Protein AF-A0A422Q5V2-F1 (afdb_monomer)

Radius of gyration: 35.36 Å; Cα contacts (8 Å, |Δi|>4): 338; chains: 1; bounding box: 113×84×89 Å

Structure (mmCIF, N/CA/C/O backbone):
data_AF-A0A422Q5V2-F1
#
_entry.id   AF-A0A422Q5V2-F1
#
loop_
_atom_site.group_PDB
_atom_site.id
_atom_site.type_symbol
_atom_site.label_atom_id
_atom_site.label_alt_id
_atom_site.label_comp_id
_atom_site.label_asym_id
_atom_site.label_entity_id
_atom_site.label_seq_id
_atom_site.pdbx_PDB_ins_code
_atom_site.Cartn_x
_atom_site.Cartn_y
_atom_site.Cartn_z
_atom_site.occupancy
_atom_site.B_iso_or_equiv
_atom_site.auth_seq_id
_atom_site.auth_comp_id
_atom_site.auth_asym_id
_atom_site.auth_atom_id
_atom_site.pdbx_PDB_model_num
ATOM 1 N N . MET A 1 1 ? 46.382 -27.957 -5.426 1.00 35.62 1 MET A N 1
ATOM 2 C CA . MET A 1 1 ? 45.745 -27.376 -6.622 1.00 35.62 1 MET A CA 1
ATOM 3 C C . MET A 1 1 ? 44.269 -27.689 -6.528 1.00 35.62 1 MET A C 1
ATOM 5 O O . MET A 1 1 ? 43.852 -28.786 -6.873 1.00 35.62 1 MET A O 1
ATOM 9 N N . SER A 1 2 ? 43.534 -26.790 -5.886 1.00 35.78 2 SER A N 1
ATOM 10 C CA . SER A 1 2 ? 42.106 -26.930 -5.620 1.00 35.78 2 SER A CA 1
ATOM 11 C C . SER A 1 2 ? 41.377 -26.444 -6.864 1.00 35.78 2 SER A C 1
ATOM 13 O O . SER A 1 2 ? 41.578 -25.303 -7.266 1.00 35.78 2 SER A O 1
ATOM 15 N N . HIS A 1 3 ? 40.598 -27.307 -7.509 1.00 36.34 3 HIS A N 1
ATOM 16 C CA . HIS A 1 3 ? 39.693 -26.875 -8.565 1.00 36.34 3 HIS A CA 1
ATOM 17 C C . HIS A 1 3 ? 38.644 -25.955 -7.931 1.00 36.34 3 HIS A C 1
ATOM 19 O O . HIS A 1 3 ? 37.711 -26.444 -7.295 1.00 36.34 3 HIS A O 1
ATOM 25 N N . GLU A 1 4 ? 38.807 -24.638 -8.070 1.00 47.09 4 GLU A N 1
ATOM 26 C CA . GLU A 1 4 ? 37.686 -23.709 -7.966 1.00 47.09 4 GLU A CA 1
ATOM 27 C C . GLU A 1 4 ? 36.668 -24.173 -9.008 1.00 47.09 4 GLU A C 1
ATOM 29 O O . GLU A 1 4 ? 36.883 -24.039 -10.214 1.00 47.09 4 GLU A O 1
ATOM 34 N N . ARG A 1 5 ? 35.588 -24.820 -8.559 1.00 54.16 5 ARG A N 1
ATOM 35 C CA . ARG A 1 5 ? 34.394 -24.973 -9.387 1.00 54.16 5 ARG A CA 1
ATOM 36 C C . ARG A 1 5 ? 33.860 -23.562 -9.566 1.00 54.16 5 ARG A C 1
ATOM 38 O O . ARG A 1 5 ? 33.118 -23.076 -8.723 1.00 54.16 5 ARG A O 1
ATOM 45 N N . GLY A 1 6 ? 34.347 -22.883 -10.600 1.00 63.25 6 GLY A N 1
ATOM 46 C CA . GLY A 1 6 ? 33.869 -21.567 -10.971 1.00 63.25 6 GLY A CA 1
ATOM 47 C C . GLY A 1 6 ? 32.378 -21.681 -11.229 1.00 63.25 6 GLY A C 1
ATOM 48 O O . GLY A 1 6 ? 31.958 -22.381 -12.149 1.00 63.25 6 GLY A O 1
ATOM 49 N N . ASN A 1 7 ? 31.588 -21.043 -10.375 1.00 88.06 7 ASN A N 1
ATOM 50 C CA . ASN A 1 7 ? 30.162 -20.855 -10.570 1.00 88.06 7 ASN A CA 1
ATOM 51 C C . ASN A 1 7 ? 29.987 -19.873 -11.735 1.00 88.06 7 ASN A C 1
ATOM 53 O O . ASN A 1 7 ? 29.802 -18.674 -11.535 1.00 88.06 7 ASN A O 1
ATOM 57 N N . SER A 1 8 ? 30.160 -20.377 -12.956 1.00 92.88 8 SER A N 1
ATOM 58 C CA . SER A 1 8 ? 30.036 -19.613 -14.190 1.00 92.88 8 SER A CA 1
ATOM 59 C C . SER A 1 8 ? 29.030 -20.262 -15.129 1.00 92.88 8 SER A C 1
ATOM 61 O O . SER A 1 8 ? 29.007 -21.487 -15.278 1.00 92.88 8 SER A O 1
ATOM 63 N N . ILE A 1 9 ? 28.232 -19.439 -15.796 1.00 94.88 9 ILE A N 1
ATOM 64 C CA . ILE A 1 9 ? 27.265 -19.853 -16.807 1.00 94.88 9 ILE A CA 1
ATOM 65 C C . ILE A 1 9 ? 27.468 -19.028 -18.076 1.00 94.88 9 ILE A C 1
ATOM 67 O O . ILE A 1 9 ? 27.699 -17.826 -18.006 1.00 94.88 9 ILE A O 1
ATOM 71 N N . GLU A 1 10 ? 27.379 -19.678 -19.233 1.00 95.50 10 GLU A N 1
ATOM 72 C CA . GLU A 1 10 ? 27.294 -19.006 -20.527 1.00 95.50 10 GLU A CA 1
ATOM 73 C C . GLU A 1 10 ? 25.863 -19.132 -21.049 1.00 95.50 10 GLU A C 1
ATOM 75 O O . GLU A 1 10 ? 25.344 -20.245 -21.126 1.00 95.50 10 GLU A O 1
ATOM 80 N N . ALA A 1 11 ? 25.240 -18.006 -21.386 1.00 95.38 11 ALA A N 1
ATOM 81 C CA . ALA A 1 11 ? 23.882 -17.927 -21.925 1.00 95.38 11 ALA A CA 1
ATOM 82 C C . ALA A 1 11 ? 23.759 -16.699 -22.837 1.00 95.38 11 ALA A C 1
ATOM 84 O O . ALA A 1 11 ? 24.624 -15.821 -22.815 1.00 95.38 11 ALA A O 1
ATOM 85 N N . THR A 1 12 ? 22.723 -16.618 -23.667 1.00 96.00 12 THR A N 1
ATOM 86 C CA . THR A 1 12 ? 22.448 -15.384 -24.417 1.00 96.00 12 THR A CA 1
ATOM 87 C C . THR A 1 12 ? 21.782 -14.336 -23.532 1.00 96.00 12 THR A C 1
ATOM 89 O O . THR A 1 12 ? 21.087 -14.664 -22.572 1.00 96.00 12 THR A O 1
ATOM 92 N N . VAL A 1 13 ? 21.978 -13.055 -23.851 1.00 95.44 13 VAL A N 1
ATOM 93 C CA . VAL A 1 13 ? 21.343 -11.958 -23.103 1.00 95.44 13 VAL A CA 1
ATOM 94 C C . VAL A 1 13 ? 19.817 -12.110 -23.077 1.00 95.44 13 VAL A C 1
ATOM 96 O O . VAL A 1 13 ? 19.213 -11.925 -22.022 1.00 95.44 13 VAL A O 1
ATOM 99 N N . ASP A 1 14 ? 19.197 -12.483 -24.203 1.00 94.62 14 ASP A N 1
ATOM 100 C CA . ASP A 1 14 ? 17.748 -12.719 -24.281 1.00 94.62 14 ASP A CA 1
ATOM 101 C C . ASP A 1 14 ? 17.301 -13.835 -23.328 1.00 94.62 14 ASP A C 1
ATOM 103 O O . ASP A 1 14 ? 16.354 -13.647 -22.563 1.00 94.62 14 ASP A O 1
ATOM 107 N N . GLU A 1 15 ? 18.010 -14.969 -23.321 1.00 94.44 15 GLU A N 1
ATOM 108 C CA . GLU A 1 15 ? 17.706 -16.094 -22.430 1.00 94.44 15 GLU A CA 1
ATOM 109 C C . GLU A 1 15 ? 17.824 -15.680 -20.960 1.00 94.44 15 GLU A C 1
ATOM 111 O O . GLU A 1 15 ? 16.939 -15.992 -20.165 1.00 94.44 15 GLU A O 1
ATOM 116 N N . VAL A 1 16 ? 18.859 -14.920 -20.589 1.00 93.75 16 VAL A N 1
ATOM 117 C CA . VAL A 1 16 ? 19.046 -14.436 -19.212 1.00 93.75 16 VAL A CA 1
ATOM 118 C C . VAL A 1 16 ? 17.910 -13.500 -18.804 1.00 93.75 16 VAL A C 1
ATOM 120 O O . VAL A 1 16 ? 17.248 -13.744 -17.796 1.00 93.75 16 VAL A O 1
ATOM 123 N N . LEU A 1 17 ? 17.627 -12.466 -19.601 1.00 93.38 17 LEU A N 1
ATOM 124 C CA . LEU A 1 17 ? 16.593 -11.472 -19.288 1.00 93.38 17 LEU A CA 1
ATOM 125 C C . LEU A 1 17 ? 15.184 -12.077 -19.230 1.00 93.38 17 LEU A C 1
ATOM 127 O O . LEU A 1 17 ? 14.328 -11.574 -18.502 1.00 93.38 17 LEU A O 1
ATOM 131 N N . ARG A 1 18 ? 14.938 -13.153 -19.982 1.00 93.88 18 ARG A N 1
ATOM 132 C CA . ARG A 1 18 ? 13.664 -13.882 -19.977 1.00 93.88 18 ARG A CA 1
ATOM 133 C C . ARG A 1 18 ? 13.573 -14.960 -18.915 1.00 93.88 18 ARG A C 1
ATOM 135 O O . ARG A 1 18 ? 12.463 -15.406 -18.647 1.00 93.88 18 ARG A O 1
ATOM 142 N N . SER A 1 19 ? 14.694 -15.378 -18.329 1.00 95.12 19 SER A N 1
ATOM 143 C CA . SER A 1 19 ? 14.725 -16.488 -17.375 1.00 95.12 19 SER A CA 1
ATOM 144 C C . SER A 1 19 ? 14.742 -16.044 -15.921 1.00 95.12 19 SER A C 1
ATOM 146 O O . SER A 1 19 ? 14.217 -16.768 -15.077 1.00 95.12 19 SER A O 1
ATOM 148 N N . ILE A 1 20 ? 15.320 -14.886 -15.592 1.00 96.00 20 ILE A N 1
ATOM 149 C CA . ILE A 1 20 ? 15.548 -14.499 -14.191 1.00 96.00 20 ILE A CA 1
ATOM 150 C C . ILE A 1 20 ? 15.114 -13.062 -13.887 1.00 96.00 20 ILE A C 1
ATOM 152 O O . ILE A 1 20 ? 15.248 -12.164 -14.715 1.00 96.00 20 ILE A O 1
ATOM 156 N N . SER A 1 21 ? 14.641 -12.833 -12.660 1.00 94.81 21 SER A N 1
ATOM 157 C CA . SER A 1 21 ? 14.507 -11.499 -12.070 1.00 94.81 21 SER A CA 1
ATOM 158 C C . SER A 1 21 ? 15.588 -11.282 -11.012 1.00 94.81 21 SER A C 1
ATOM 160 O O . SER A 1 21 ? 15.893 -12.178 -10.219 1.00 94.81 21 SER A O 1
ATOM 162 N N . VAL A 1 22 ? 16.171 -10.083 -11.000 1.00 96.19 22 VAL A N 1
ATOM 163 C CA . VAL A 1 22 ? 17.253 -9.705 -10.083 1.00 96.19 22 VAL A CA 1
ATOM 164 C C . VAL A 1 22 ? 16.844 -8.534 -9.190 1.00 96.19 22 VAL A C 1
ATOM 166 O O . VAL A 1 22 ? 16.212 -7.587 -9.661 1.00 96.19 22 VAL A O 1
ATOM 169 N N . THR A 1 23 ? 17.220 -8.592 -7.913 1.00 94.56 23 THR A N 1
ATOM 170 C CA . THR A 1 23 ? 17.076 -7.497 -6.942 1.00 94.56 23 THR A CA 1
ATOM 171 C C . THR A 1 23 ? 18.070 -6.362 -7.235 1.00 94.56 23 THR A C 1
ATOM 173 O O . THR A 1 23 ? 18.991 -6.554 -8.037 1.00 94.56 23 THR A O 1
ATOM 176 N N . PRO A 1 24 ? 17.955 -5.190 -6.568 1.00 93.62 24 PRO A N 1
ATOM 177 C CA . PRO A 1 24 ? 18.916 -4.094 -6.720 1.00 93.62 24 PRO A CA 1
ATOM 178 C C . PRO A 1 24 ? 20.378 -4.492 -6.486 1.00 93.62 24 PRO A C 1
ATOM 180 O O . PRO A 1 24 ? 21.253 -3.943 -7.146 1.00 93.62 24 PRO A O 1
ATOM 183 N N . ASP A 1 25 ? 20.628 -5.490 -5.634 1.00 93.19 25 ASP A N 1
ATOM 184 C CA . ASP A 1 25 ? 21.965 -6.008 -5.316 1.00 93.19 25 ASP A CA 1
ATOM 185 C C . ASP A 1 25 ? 22.414 -7.155 -6.247 1.00 93.19 25 ASP A C 1
ATOM 187 O O . ASP A 1 25 ? 23.312 -7.919 -5.892 1.00 93.19 25 ASP A O 1
ATOM 191 N N . CYS A 1 26 ? 21.780 -7.334 -7.411 1.00 95.44 26 CYS A N 1
ATOM 192 C CA . CYS A 1 26 ? 22.042 -8.425 -8.365 1.00 95.44 26 CYS A CA 1
ATOM 193 C C . CYS A 1 26 ? 21.754 -9.840 -7.828 1.00 95.44 26 CYS A C 1
ATOM 195 O O . CYS A 1 26 ? 22.291 -10.820 -8.356 1.00 95.44 26 CYS A O 1
ATOM 197 N N . GLN A 1 27 ? 20.928 -9.982 -6.785 1.00 95.44 27 GLN A N 1
ATOM 198 C CA . GLN A 1 27 ? 20.517 -11.300 -6.289 1.00 95.44 27 GLN A CA 1
ATOM 199 C C . GLN A 1 27 ? 19.334 -11.829 -7.084 1.00 95.44 27 GLN A C 1
ATOM 201 O O . GLN A 1 27 ? 18.421 -11.081 -7.415 1.00 95.44 27 GLN A O 1
ATOM 206 N N . ILE A 1 28 ? 19.325 -13.127 -7.356 1.00 95.12 28 ILE A N 1
ATOM 207 C CA . ILE A 1 28 ? 18.257 -13.774 -8.110 1.00 95.12 28 ILE A CA 1
ATOM 208 C C . ILE A 1 28 ? 17.060 -13.980 -7.193 1.00 95.12 28 ILE A C 1
ATOM 210 O O . ILE A 1 28 ? 17.106 -14.771 -6.246 1.00 95.12 28 ILE A O 1
ATOM 214 N N . GLU A 1 29 ? 16.005 -13.223 -7.482 1.00 93.88 29 GLU A N 1
ATOM 215 C CA . GLU A 1 29 ? 14.772 -13.161 -6.700 1.00 93.88 29 GLU A CA 1
ATOM 216 C C . GLU A 1 29 ? 13.765 -14.212 -7.166 1.00 93.88 29 GLU A C 1
ATOM 218 O O . GLU A 1 29 ? 13.119 -14.864 -6.346 1.00 93.88 29 GLU A O 1
ATOM 223 N N . SER A 1 30 ? 13.633 -14.390 -8.483 1.00 92.25 30 SER A N 1
ATOM 224 C CA . SER A 1 30 ? 12.717 -15.366 -9.064 1.00 92.25 30 SER A CA 1
ATOM 225 C C . SER A 1 30 ? 13.158 -15.833 -10.451 1.00 92.25 30 SER A C 1
ATOM 227 O O . SER A 1 30 ? 13.912 -15.151 -11.148 1.00 92.25 30 SER A O 1
ATOM 229 N N . HIS A 1 31 ? 12.669 -17.006 -10.855 1.00 94.69 31 HIS A N 1
ATOM 230 C CA . HIS A 1 31 ? 12.729 -17.477 -12.238 1.00 94.69 31 HIS A CA 1
ATOM 231 C C . HIS A 1 31 ? 11.414 -17.138 -12.939 1.00 94.69 31 HIS A C 1
ATOM 233 O O . HIS A 1 31 ? 10.335 -17.372 -12.391 1.00 94.69 31 HIS A O 1
ATOM 239 N N . LEU A 1 32 ? 11.504 -16.575 -14.138 1.00 90.44 32 LEU A N 1
ATOM 240 C CA . LEU A 1 32 ? 10.348 -16.157 -14.925 1.00 90.44 32 LEU A CA 1
ATOM 241 C C . LEU A 1 32 ? 9.707 -17.354 -15.652 1.00 90.44 32 LEU A C 1
ATOM 243 O O . LEU A 1 32 ? 10.322 -18.400 -15.863 1.00 90.44 32 LEU A O 1
ATOM 247 N N . ASN A 1 33 ? 8.440 -17.211 -16.049 1.00 82.75 33 ASN A N 1
ATOM 248 C CA . ASN A 1 33 ? 7.724 -18.260 -16.776 1.00 82.75 33 ASN A CA 1
ATOM 249 C C . ASN A 1 33 ? 8.351 -18.474 -18.163 1.00 82.75 33 ASN A C 1
ATOM 251 O O . ASN A 1 33 ? 8.337 -17.568 -18.993 1.00 82.75 33 ASN A O 1
ATOM 255 N N . GLY A 1 34 ? 8.857 -19.683 -18.415 1.00 81.19 34 GLY A N 1
ATOM 256 C CA . GLY A 1 34 ? 9.617 -19.998 -19.629 1.00 81.19 34 GLY A CA 1
ATOM 257 C C . GLY A 1 34 ? 11.130 -19.863 -19.467 1.00 81.19 34 GLY A C 1
ATOM 258 O O . GLY A 1 34 ? 11.832 -19.886 -20.474 1.00 81.19 34 GLY A O 1
ATOM 259 N N . ALA A 1 35 ? 11.622 -19.740 -18.227 1.00 82.75 35 ALA A N 1
ATOM 260 C CA . ALA A 1 35 ? 13.043 -19.821 -17.934 1.00 82.75 35 ALA A CA 1
ATOM 261 C C . ALA A 1 35 ? 13.649 -21.108 -18.496 1.00 82.75 35 ALA A C 1
ATOM 263 O O . ALA A 1 35 ? 13.094 -22.200 -18.340 1.00 82.75 35 ALA A O 1
ATOM 264 N N . GLU A 1 36 ? 14.802 -20.964 -19.135 1.00 88.50 36 GLU A N 1
ATOM 265 C CA . GLU A 1 36 ? 15.542 -22.100 -19.654 1.00 88.50 36 GLU A CA 1
ATOM 266 C C . GLU A 1 36 ? 16.071 -22.948 -18.488 1.00 88.50 36 GLU A C 1
ATOM 268 O O . GLU A 1 36 ? 16.631 -22.424 -17.519 1.00 88.50 36 GLU A O 1
ATOM 273 N N . GLU A 1 37 ? 15.877 -24.267 -18.563 1.00 86.69 37 GLU A N 1
ATOM 274 C CA . GLU A 1 37 ? 16.188 -25.200 -17.469 1.00 86.69 37 GLU A CA 1
ATOM 275 C C . GLU A 1 37 ? 17.680 -25.159 -17.085 1.00 86.69 37 GLU A C 1
ATOM 277 O O . GLU A 1 37 ? 18.038 -25.243 -15.907 1.00 86.69 37 GLU A O 1
ATOM 282 N N . ASP A 1 38 ? 18.553 -24.912 -18.063 1.00 89.12 38 ASP A N 1
ATOM 283 C CA . ASP A 1 38 ? 19.998 -24.769 -17.872 1.00 89.12 38 ASP A CA 1
ATOM 284 C C . ASP A 1 38 ? 20.377 -23.508 -17.082 1.00 89.12 38 ASP A C 1
ATOM 286 O O . ASP A 1 38 ? 21.352 -23.517 -16.322 1.00 89.12 38 ASP A O 1
ATOM 290 N N . ILE A 1 39 ? 19.603 -22.429 -17.228 1.00 92.00 39 ILE A N 1
ATOM 291 C CA . ILE A 1 39 ? 19.805 -21.185 -16.481 1.00 92.00 39 ILE A CA 1
ATOM 292 C C . ILE A 1 39 ? 19.244 -21.351 -15.077 1.00 92.00 39 ILE A C 1
ATOM 294 O O . ILE A 1 39 ? 19.966 -21.134 -14.105 1.00 92.00 39 ILE A O 1
ATOM 298 N N . ALA A 1 40 ? 17.997 -21.808 -14.960 1.00 89.56 40 ALA A N 1
ATOM 299 C CA . ALA A 1 40 ? 17.327 -21.978 -13.675 1.00 89.56 40 ALA A CA 1
ATOM 300 C C . ALA A 1 40 ? 18.058 -22.962 -12.741 1.00 89.56 40 ALA A C 1
ATOM 302 O O . ALA A 1 40 ? 18.099 -22.735 -11.534 1.00 89.56 40 ALA A O 1
ATOM 303 N N . SER A 1 41 ? 18.670 -24.022 -13.286 1.00 90.06 41 SER A N 1
ATOM 304 C CA . SER A 1 41 ? 19.400 -25.039 -12.507 1.00 90.06 41 SER A CA 1
ATOM 305 C C . SER A 1 41 ? 20.782 -24.600 -12.013 1.00 90.06 41 SER A C 1
ATOM 307 O O . SER A 1 41 ? 21.299 -25.160 -11.047 1.00 90.06 41 SER A O 1
ATOM 309 N N . LYS A 1 42 ? 21.413 -23.626 -12.675 1.00 91.94 42 LYS A N 1
ATOM 310 C CA . LYS A 1 42 ? 22.719 -23.083 -12.266 1.00 91.94 42 LYS A CA 1
ATOM 311 C C . LYS A 1 42 ? 22.556 -21.853 -11.385 1.00 91.94 42 LYS A C 1
ATOM 313 O O . LYS A 1 42 ? 23.294 -21.687 -10.415 1.00 91.94 42 LYS A O 1
ATOM 318 N N . LEU A 1 43 ? 21.591 -21.008 -11.726 1.00 92.00 43 LEU A N 1
ATOM 319 C CA . LEU A 1 43 ? 21.290 -19.749 -11.069 1.00 92.00 43 LEU A CA 1
ATOM 320 C C . LEU A 1 43 ? 20.167 -19.925 -10.041 1.00 92.00 43 LEU A C 1
ATOM 322 O O . LEU A 1 43 ? 19.061 -19.413 -10.208 1.00 92.00 43 LEU A O 1
ATOM 326 N N . ASP A 1 44 ? 20.465 -20.651 -8.965 1.00 90.44 44 ASP A N 1
ATOM 327 C CA . ASP A 1 44 ? 19.521 -20.891 -7.869 1.00 90.44 44 ASP A CA 1
ATOM 328 C C . ASP A 1 44 ? 19.068 -19.579 -7.202 1.00 90.44 44 ASP A C 1
ATOM 330 O O . ASP A 1 44 ? 19.832 -18.609 -7.122 1.00 90.44 44 ASP A O 1
ATOM 334 N N . LEU A 1 45 ? 17.859 -19.581 -6.631 1.00 90.88 45 LEU A N 1
ATOM 335 C CA . LEU A 1 45 ? 17.352 -18.476 -5.809 1.00 90.88 45 LEU A CA 1
ATOM 336 C C . LEU A 1 45 ? 18.331 -18.140 -4.671 1.00 90.88 45 LEU A C 1
ATOM 338 O O . LEU A 1 45 ? 18.811 -19.028 -3.962 1.00 90.88 45 LEU A O 1
ATOM 342 N N . GLY A 1 46 ? 18.623 -16.850 -4.490 1.00 87.25 46 GLY A N 1
ATOM 343 C CA . GLY A 1 46 ? 19.619 -16.376 -3.520 1.00 87.25 46 GLY A CA 1
ATOM 344 C C . GLY A 1 46 ? 21.077 -16.453 -3.997 1.00 87.25 46 GLY A C 1
ATOM 345 O O . GLY A 1 46 ? 21.988 -16.133 -3.230 1.00 87.25 46 GLY A O 1
ATOM 346 N N . SER A 1 47 ? 21.320 -16.850 -5.248 1.00 93.62 47 SER A N 1
ATOM 347 C CA . SER A 1 47 ? 22.597 -16.584 -5.917 1.00 93.62 47 SER A CA 1
ATOM 348 C C . SER A 1 47 ? 22.679 -15.109 -6.310 1.00 93.62 47 SER A C 1
ATOM 350 O O . SER A 1 47 ? 21.667 -14.504 -6.658 1.00 93.62 47 SER A O 1
ATOM 352 N N . ARG A 1 48 ? 23.873 -14.525 -6.282 1.00 94.56 48 ARG A N 1
ATOM 353 C CA . ARG A 1 48 ? 24.146 -13.151 -6.708 1.00 94.56 48 ARG A CA 1
ATOM 354 C C . ARG A 1 48 ? 25.065 -13.153 -7.911 1.00 94.56 48 ARG A C 1
ATOM 356 O O . ARG A 1 48 ? 26.105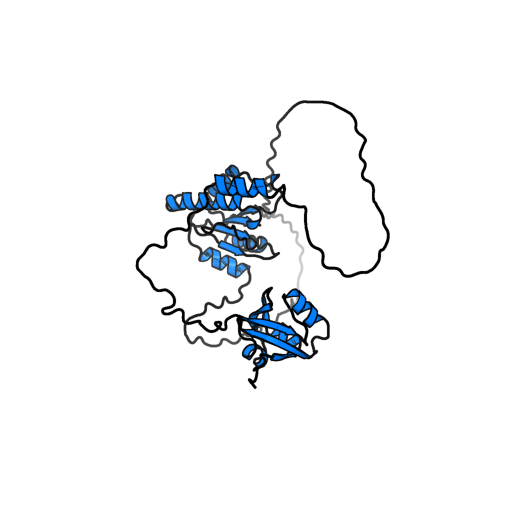 -13.803 -7.879 1.00 94.56 48 ARG A O 1
ATOM 363 N N . ILE A 1 49 ? 24.695 -12.424 -8.955 1.00 95.81 49 ILE A N 1
ATOM 364 C CA . ILE A 1 49 ? 25.560 -12.218 -10.119 1.00 95.81 49 ILE A CA 1
ATOM 365 C C . ILE A 1 49 ? 26.616 -11.185 -9.732 1.00 95.81 49 ILE A C 1
ATOM 367 O O . ILE A 1 49 ? 26.273 -10.094 -9.283 1.00 95.81 49 ILE A O 1
ATOM 371 N N . VAL A 1 50 ? 27.888 -11.544 -9.886 1.00 96.12 50 VAL A N 1
ATOM 372 C CA . VAL A 1 50 ? 29.029 -10.705 -9.479 1.00 96.12 50 VAL A CA 1
ATOM 373 C C . VAL A 1 50 ? 29.840 -10.200 -10.663 1.00 96.12 50 VAL A C 1
ATOM 375 O O . VAL A 1 50 ? 30.503 -9.172 -10.558 1.00 96.12 50 VAL A O 1
ATOM 378 N N . GLU A 1 51 ? 29.797 -10.903 -11.794 1.00 96.31 51 GLU A N 1
ATOM 379 C CA . GLU A 1 51 ? 30.592 -10.570 -12.975 1.00 96.31 51 GLU A CA 1
ATOM 380 C C . GLU A 1 51 ? 29.857 -10.987 -14.251 1.00 96.31 51 GLU A C 1
ATOM 382 O O . GLU A 1 51 ? 29.271 -12.070 -14.295 1.00 96.31 51 GLU A O 1
ATOM 387 N N . VAL A 1 52 ? 29.928 -10.158 -15.293 1.00 96.38 52 VAL A N 1
ATOM 388 C CA . VAL A 1 52 ? 29.438 -10.449 -16.648 1.00 96.38 52 VAL A CA 1
ATOM 389 C C . VAL A 1 52 ? 30.539 -10.093 -17.646 1.00 96.38 52 VAL A C 1
ATOM 391 O O . VAL A 1 52 ? 31.023 -8.967 -17.659 1.00 96.38 52 VAL A O 1
ATOM 394 N N . ASP A 1 53 ? 30.970 -11.055 -18.462 1.00 94.00 53 ASP A N 1
ATOM 395 C CA . ASP A 1 53 ? 32.032 -10.911 -19.470 1.00 94.00 53 ASP A CA 1
ATOM 396 C C . ASP A 1 53 ? 33.355 -10.324 -18.930 1.00 94.00 53 ASP A C 1
ATOM 398 O O . ASP A 1 53 ? 34.054 -9.577 -19.615 1.00 94.00 53 ASP A O 1
ATOM 402 N N . GLY A 1 54 ? 33.727 -10.659 -17.691 1.00 92.50 54 GLY A N 1
ATOM 403 C CA . GLY A 1 54 ? 34.933 -10.117 -17.053 1.00 92.50 54 GLY A CA 1
ATOM 404 C C . GLY A 1 54 ? 34.720 -8.799 -16.308 1.00 92.50 54 GLY A C 1
ATOM 405 O O . GLY A 1 54 ? 35.636 -8.339 -15.627 1.00 92.50 54 GLY A O 1
ATOM 406 N N . GLN A 1 55 ? 33.538 -8.188 -16.414 1.00 94.50 55 GLN A N 1
ATOM 407 C CA . GLN A 1 55 ? 33.204 -6.935 -15.747 1.00 94.50 55 GLN A CA 1
ATOM 408 C C . GLN A 1 55 ? 32.421 -7.197 -14.463 1.00 94.50 55 GLN A C 1
ATOM 410 O O . GLN A 1 55 ? 31.361 -7.820 -14.485 1.00 94.50 55 GLN A O 1
ATOM 415 N N . THR A 1 56 ? 32.936 -6.707 -13.338 1.00 94.81 56 THR A N 1
ATOM 416 C CA . THR A 1 56 ? 32.255 -6.803 -12.045 1.00 94.81 56 THR A CA 1
ATOM 417 C C . THR A 1 56 ? 31.024 -5.908 -12.017 1.00 94.81 56 THR A C 1
ATOM 419 O O . THR A 1 56 ? 31.113 -4.749 -12.420 1.00 94.81 56 THR A O 1
ATOM 422 N N . VAL A 1 57 ? 29.914 -6.431 -11.502 1.00 95.81 57 VAL A N 1
ATOM 423 C CA . VAL A 1 57 ? 28.650 -5.702 -11.343 1.00 95.81 57 VAL A CA 1
ATOM 424 C C . VAL A 1 57 ? 28.318 -5.588 -9.861 1.00 95.81 57 VAL A C 1
ATOM 426 O O . VAL A 1 57 ? 28.362 -6.579 -9.129 1.00 95.81 57 VAL A O 1
ATOM 429 N N . THR A 1 58 ? 28.026 -4.377 -9.394 1.00 92.38 58 THR A N 1
ATOM 430 C CA . THR A 1 58 ? 27.723 -4.129 -7.977 1.00 92.38 58 THR A CA 1
ATOM 431 C C . THR A 1 58 ? 26.235 -3.945 -7.722 1.00 92.38 58 THR A C 1
ATOM 433 O O . THR A 1 58 ? 25.750 -4.386 -6.674 1.00 92.38 58 THR A O 1
ATOM 436 N N . ASP A 1 59 ? 25.518 -3.399 -8.705 1.00 94.81 59 ASP A N 1
ATOM 437 C CA . ASP A 1 59 ? 24.080 -3.166 -8.663 1.00 94.81 59 ASP A CA 1
ATOM 438 C C . ASP A 1 59 ? 23.361 -3.544 -9.971 1.00 94.81 59 ASP A C 1
ATOM 440 O O . ASP A 1 59 ? 23.958 -3.769 -11.030 1.00 94.81 59 ASP A O 1
ATOM 444 N N . SER A 1 60 ? 22.033 -3.634 -9.882 1.00 94.12 60 SER A N 1
ATOM 445 C CA . SER A 1 60 ? 21.167 -4.040 -10.994 1.00 94.12 60 SER A CA 1
ATOM 446 C C . SER A 1 60 ? 21.174 -3.076 -12.186 1.00 94.12 60 SER A C 1
ATOM 448 O O . SER A 1 60 ? 20.849 -3.492 -13.300 1.00 94.12 60 SER A O 1
ATOM 450 N N . GLY A 1 61 ? 21.518 -1.803 -11.975 1.00 93.75 61 GLY A N 1
ATOM 451 C CA . GLY A 1 61 ? 21.652 -0.801 -13.026 1.00 93.75 61 GLY A CA 1
ATOM 452 C C . GLY A 1 61 ? 22.885 -1.073 -13.878 1.00 93.75 61 GLY A C 1
ATOM 453 O O . GLY A 1 61 ? 22.755 -1.196 -15.096 1.00 93.75 61 GLY A O 1
ATOM 454 N N . GLU A 1 62 ? 24.039 -1.279 -13.236 1.00 94.25 62 GLU A N 1
ATOM 455 C CA . GLU A 1 62 ? 25.285 -1.685 -13.902 1.00 94.25 62 GLU A CA 1
ATOM 456 C C . GLU A 1 62 ? 25.104 -3.007 -14.657 1.00 94.25 62 GLU A C 1
ATOM 458 O O . GLU A 1 62 ? 25.485 -3.127 -15.821 1.00 94.25 62 GLU A O 1
ATOM 463 N N . LEU A 1 63 ? 24.453 -3.994 -14.031 1.00 95.25 63 LEU A N 1
ATOM 464 C CA . LEU A 1 63 ? 24.159 -5.278 -14.668 1.00 95.25 63 LEU A CA 1
ATOM 465 C C . LEU A 1 63 ? 23.302 -5.112 -15.931 1.00 95.25 63 LEU A C 1
ATOM 467 O O . LEU A 1 63 ? 23.595 -5.717 -16.965 1.00 95.25 63 LEU A O 1
ATOM 471 N N . ARG A 1 64 ? 22.252 -4.284 -15.874 1.00 94.06 64 ARG A N 1
ATOM 472 C CA . ARG A 1 64 ? 21.405 -3.999 -17.040 1.00 94.06 64 ARG A CA 1
ATOM 473 C C . ARG A 1 64 ? 22.170 -3.266 -18.130 1.00 94.06 64 ARG A C 1
ATOM 475 O O . ARG A 1 64 ? 21.988 -3.599 -19.295 1.00 94.06 64 ARG A O 1
ATOM 482 N N . GLU A 1 65 ? 23.011 -2.300 -17.778 1.00 93.94 65 GLU A N 1
ATOM 483 C CA . GLU A 1 65 ? 23.829 -1.572 -18.748 1.00 93.94 65 GLU A CA 1
ATOM 484 C C . GLU A 1 65 ? 24.784 -2.518 -19.484 1.00 93.94 65 GLU A C 1
ATOM 486 O O . GLU A 1 65 ? 24.837 -2.502 -20.714 1.00 93.94 65 GLU A O 1
ATOM 491 N N . VAL A 1 66 ? 25.466 -3.411 -18.758 1.00 94.38 66 VAL A N 1
ATOM 492 C CA . VAL A 1 66 ? 26.385 -4.391 -19.353 1.00 94.38 66 VAL A CA 1
ATOM 493 C C . VAL A 1 66 ? 25.639 -5.364 -20.268 1.00 94.38 66 VAL A C 1
ATOM 495 O O . VAL A 1 66 ? 26.061 -5.566 -21.408 1.00 94.38 66 VAL A O 1
ATOM 498 N N . LEU A 1 67 ? 24.504 -5.914 -19.824 1.00 94.06 67 LEU A N 1
ATOM 499 C CA . LEU A 1 67 ? 23.699 -6.838 -20.630 1.00 94.06 67 LEU A CA 1
ATOM 500 C C . LEU A 1 67 ? 23.107 -6.165 -21.880 1.00 94.06 67 LEU A C 1
ATOM 502 O O . LEU A 1 67 ? 23.081 -6.775 -22.946 1.00 94.06 67 LEU A O 1
ATOM 506 N N . LEU A 1 68 ? 22.672 -4.906 -21.779 1.00 93.62 68 LEU A N 1
ATOM 507 C CA . LEU A 1 68 ? 22.044 -4.162 -22.879 1.00 93.62 68 LEU A CA 1
ATOM 508 C C . LEU A 1 68 ? 23.044 -3.406 -23.770 1.00 93.62 68 LEU A C 1
ATOM 510 O O . LEU A 1 68 ? 22.637 -2.793 -24.755 1.00 93.62 68 LEU A O 1
ATOM 514 N N . SER A 1 69 ? 24.344 -3.457 -23.468 1.00 90.06 69 SER A N 1
ATOM 515 C CA . SER A 1 69 ? 25.397 -2.801 -24.259 1.00 90.06 69 SER A CA 1
ATOM 516 C C . SER A 1 69 ? 25.630 -3.425 -25.649 1.00 90.06 69 SER A C 1
ATOM 518 O O . SER A 1 69 ? 26.424 -2.900 -26.432 1.00 90.06 69 SER A O 1
ATOM 520 N N . GLY A 1 70 ? 24.952 -4.530 -25.984 1.00 87.56 70 GLY A N 1
ATOM 521 C CA . GLY A 1 70 ? 25.066 -5.221 -27.270 1.00 87.56 70 GLY A CA 1
ATOM 522 C C . GLY A 1 70 ? 23.773 -5.903 -27.728 1.00 87.56 70 GLY A C 1
ATOM 523 O O . GLY A 1 70 ? 22.696 -5.666 -27.187 1.00 87.56 70 GLY A O 1
ATOM 524 N N . ASP A 1 71 ? 23.886 -6.755 -28.749 1.00 92.31 71 ASP A N 1
ATOM 525 C CA . ASP A 1 71 ? 22.743 -7.486 -29.305 1.00 92.31 71 ASP A CA 1
ATOM 526 C C . ASP A 1 71 ? 22.181 -8.512 -28.310 1.00 92.31 71 ASP A C 1
ATOM 528 O O . ASP A 1 71 ? 22.934 -9.227 -27.651 1.00 92.31 71 ASP A O 1
ATOM 532 N N . LEU A 1 72 ? 20.853 -8.670 -28.269 1.00 90.56 72 LEU A N 1
ATOM 533 C CA . LEU A 1 72 ? 20.177 -9.633 -27.382 1.00 90.56 72 LEU A CA 1
ATOM 534 C C . LEU A 1 72 ? 20.581 -11.097 -27.647 1.00 90.56 72 LEU A C 1
ATOM 536 O O . LEU A 1 72 ? 20.512 -11.939 -26.757 1.00 90.56 72 LEU A O 1
ATOM 540 N N . SER A 1 73 ? 21.049 -11.404 -28.859 1.00 92.50 73 SER A N 1
ATOM 541 C CA . SER A 1 73 ? 21.565 -12.726 -29.234 1.00 92.50 73 SER A CA 1
ATOM 542 C C . SER A 1 73 ? 23.040 -12.944 -28.873 1.00 92.50 73 SER A C 1
ATOM 544 O O . SER A 1 73 ? 23.600 -13.997 -29.186 1.00 92.50 73 SER A O 1
ATOM 546 N N . ARG A 1 74 ? 23.712 -11.955 -28.269 1.00 94.94 74 ARG A N 1
ATOM 547 C CA . ARG A 1 74 ? 25.099 -12.085 -27.814 1.00 94.94 74 ARG A CA 1
ATOM 548 C C . ARG A 1 74 ? 25.167 -13.092 -26.668 1.00 94.94 74 ARG A C 1
ATOM 550 O O . ARG A 1 74 ? 24.373 -13.030 -25.733 1.00 94.94 74 ARG A O 1
ATOM 557 N N . LYS A 1 75 ? 26.151 -13.991 -26.728 1.00 95.62 75 LYS A N 1
ATOM 558 C CA . LYS A 1 75 ? 26.501 -14.867 -25.605 1.00 95.62 75 LYS A CA 1
ATOM 559 C C . LYS A 1 75 ? 27.286 -14.082 -24.563 1.00 95.62 75 LYS A C 1
ATOM 561 O O . LYS A 1 75 ? 28.249 -13.407 -24.921 1.00 95.62 75 LYS A O 1
ATOM 566 N N . VAL A 1 76 ? 26.875 -14.209 -23.310 1.00 96.31 76 VAL A N 1
ATOM 567 C CA . VAL A 1 76 ? 27.523 -13.617 -22.142 1.00 96.31 76 VAL A CA 1
ATOM 568 C C . VAL A 1 76 ? 27.958 -14.715 -21.179 1.00 96.31 76 VAL A C 1
ATOM 570 O O . VAL A 1 76 ? 27.252 -15.706 -20.989 1.00 96.31 76 VAL A O 1
ATOM 573 N N . SER A 1 77 ? 29.133 -14.543 -20.580 1.00 96.31 77 SER A N 1
ATOM 574 C CA . SER A 1 77 ? 29.655 -15.389 -19.509 1.00 96.31 77 SER A CA 1
ATOM 575 C C . SER A 1 77 ? 29.428 -14.689 -18.176 1.00 96.31 77 SER A C 1
ATOM 577 O O . SER A 1 77 ? 29.959 -13.606 -17.940 1.00 96.31 77 SER A O 1
ATOM 579 N N . MET A 1 78 ? 28.626 -15.281 -17.300 1.00 96.00 78 MET A N 1
ATOM 580 C CA . MET A 1 78 ? 28.285 -14.708 -16.001 1.00 96.00 78 MET A CA 1
ATOM 581 C C . MET A 1 78 ? 28.896 -15.536 -14.881 1.00 96.00 78 MET A C 1
ATOM 583 O O . MET A 1 78 ? 28.772 -16.762 -14.890 1.00 96.00 78 MET A O 1
ATOM 587 N N . LYS A 1 79 ? 29.499 -14.880 -13.887 1.00 95.94 79 LYS A N 1
ATOM 588 C CA . LYS A 1 79 ? 29.881 -15.512 -12.618 1.00 95.94 79 LYS A CA 1
ATOM 589 C C . LYS A 1 79 ? 28.902 -15.133 -11.523 1.00 95.94 79 LYS A C 1
ATOM 591 O O . LYS A 1 79 ? 28.450 -13.989 -11.445 1.00 95.94 79 LYS A O 1
ATOM 596 N N . TYR A 1 80 ? 28.618 -16.091 -10.651 1.00 94.44 80 TYR A N 1
ATOM 597 C CA . TYR A 1 80 ? 27.688 -15.910 -9.547 1.00 94.44 80 TYR A CA 1
ATOM 598 C C . TYR A 1 80 ? 28.209 -16.517 -8.241 1.00 94.44 80 TYR A C 1
ATOM 600 O O . TYR A 1 80 ? 28.952 -17.496 -8.232 1.00 94.44 80 TYR A O 1
ATOM 608 N N . GLU A 1 81 ? 27.802 -15.940 -7.117 1.00 92.94 81 GLU A N 1
ATOM 609 C CA . GLU A 1 81 ? 28.115 -16.418 -5.770 1.00 92.94 81 GLU A CA 1
ATOM 610 C C . GLU A 1 81 ? 26.836 -16.826 -5.035 1.00 92.94 81 GLU A C 1
ATOM 612 O O . GLU A 1 81 ? 25.782 -16.221 -5.221 1.00 92.94 81 GLU A O 1
ATOM 617 N N . LYS A 1 82 ? 26.896 -17.856 -4.187 1.00 88.88 82 LYS A N 1
ATOM 618 C CA . LYS A 1 82 ? 25.765 -18.217 -3.323 1.00 88.88 82 LYS A CA 1
ATOM 619 C C . LYS A 1 82 ? 25.847 -17.387 -2.045 1.00 88.88 82 LYS A C 1
ATOM 621 O O . LYS A 1 82 ? 26.687 -17.655 -1.195 1.00 88.88 82 LYS A O 1
ATOM 626 N N . VAL A 1 83 ? 24.949 -16.413 -1.890 1.00 78.44 83 VAL A N 1
ATOM 627 C CA . VAL A 1 83 ? 24.934 -15.493 -0.731 1.00 78.44 83 VAL A CA 1
ATOM 628 C C . VAL A 1 83 ? 24.614 -16.227 0.581 1.00 78.44 83 VAL A C 1
ATOM 630 O O . VAL A 1 83 ? 24.976 -15.771 1.661 1.00 78.44 83 VAL A O 1
ATOM 633 N N . ASN A 1 84 ? 23.988 -17.405 0.489 1.00 65.12 84 ASN A N 1
ATOM 634 C CA . ASN A 1 84 ? 23.556 -18.212 1.630 1.00 65.12 84 ASN A CA 1
ATOM 635 C C . ASN A 1 84 ? 24.410 -19.460 1.891 1.00 65.12 84 ASN A C 1
ATOM 637 O O . ASN A 1 84 ? 23.958 -20.346 2.618 1.00 65.12 84 ASN A O 1
ATOM 641 N N . GLU A 1 85 ? 25.616 -19.580 1.329 1.00 56.84 85 GLU A N 1
ATOM 642 C CA . GLU A 1 85 ? 26.507 -20.642 1.795 1.00 56.84 85 GLU A CA 1
ATOM 643 C C . GLU A 1 85 ? 27.004 -20.249 3.196 1.00 56.84 85 GLU A C 1
ATOM 645 O O . GLU A 1 85 ? 27.664 -19.215 3.336 1.00 56.84 85 GLU A O 1
ATOM 650 N N . PRO A 1 86 ? 26.638 -20.986 4.265 1.00 51.00 86 PRO A N 1
ATOM 651 C CA . PRO A 1 86 ? 27.047 -20.626 5.610 1.00 51.00 86 PRO A CA 1
ATOM 652 C C . PRO A 1 86 ? 28.570 -20.635 5.645 1.00 51.00 86 PRO A C 1
ATOM 654 O O . PRO A 1 86 ? 29.197 -21.693 5.558 1.00 51.00 86 PRO A O 1
ATOM 657 N N . VAL A 1 87 ? 29.155 -19.440 5.756 1.00 51.97 87 VAL A N 1
ATOM 658 C CA . VAL A 1 87 ? 30.588 -19.256 5.974 1.00 51.97 87 VAL A CA 1
ATOM 659 C C . VAL A 1 87 ? 30.978 -20.212 7.090 1.00 51.97 87 VAL A C 1
ATOM 661 O O . VAL A 1 87 ? 30.342 -20.203 8.146 1.00 51.97 87 VAL A O 1
ATOM 664 N N . GLN A 1 88 ? 31.946 -21.084 6.792 1.00 53.31 88 GLN A N 1
ATOM 665 C CA . GLN A 1 88 ? 32.414 -22.191 7.620 1.00 53.31 88 GLN A CA 1
ATOM 666 C C . GLN A 1 88 ? 32.116 -21.959 9.102 1.00 53.31 88 GLN A C 1
ATOM 668 O O . GLN A 1 88 ? 32.748 -21.120 9.742 1.00 53.31 88 GLN A O 1
ATOM 673 N N . GLN A 1 89 ? 31.107 -22.668 9.616 1.00 50.00 89 GLN A N 1
ATOM 674 C CA . GLN A 1 89 ? 30.605 -22.490 10.972 1.00 50.00 89 GLN A CA 1
ATOM 675 C C . GLN A 1 89 ? 31.770 -22.683 11.950 1.00 50.00 89 GLN A C 1
ATOM 677 O O . GLN A 1 89 ? 32.216 -23.804 12.202 1.00 50.00 89 GLN A O 1
ATOM 682 N N . VAL A 1 90 ? 32.317 -21.581 12.468 1.00 55.62 90 VAL A N 1
ATOM 683 C CA . VAL A 1 90 ? 33.378 -21.643 13.468 1.00 55.62 90 VAL A CA 1
ATOM 684 C C . VAL A 1 90 ? 32.729 -22.224 14.713 1.00 55.62 90 VAL A C 1
ATOM 686 O O . VAL A 1 90 ? 31.813 -21.631 15.277 1.00 55.62 90 VAL A O 1
ATOM 689 N N . LYS A 1 91 ? 33.141 -23.426 15.116 1.00 57.19 91 LYS A N 1
ATOM 690 C CA . LYS A 1 91 ? 32.577 -24.098 16.287 1.00 57.19 91 LYS A CA 1
ATOM 691 C C . LYS A 1 91 ? 33.006 -23.324 17.539 1.00 57.19 91 LYS A C 1
ATOM 693 O O . LYS A 1 91 ? 34.121 -23.484 18.019 1.00 57.19 91 LYS A O 1
ATOM 698 N N . ILE A 1 92 ? 32.122 -22.470 18.055 1.00 66.69 92 ILE A N 1
ATOM 699 C CA . ILE A 1 92 ? 32.341 -21.654 19.267 1.00 66.69 92 ILE A CA 1
ATOM 700 C C . ILE A 1 92 ? 32.061 -22.476 20.549 1.00 66.69 92 ILE A C 1
ATOM 702 O O . ILE A 1 92 ? 31.973 -21.940 21.651 1.00 66.69 92 ILE A O 1
ATOM 706 N N . GLU A 1 93 ? 31.912 -23.801 20.447 1.00 58.16 93 GLU A N 1
ATOM 707 C CA . GLU A 1 93 ? 31.754 -24.661 21.624 1.0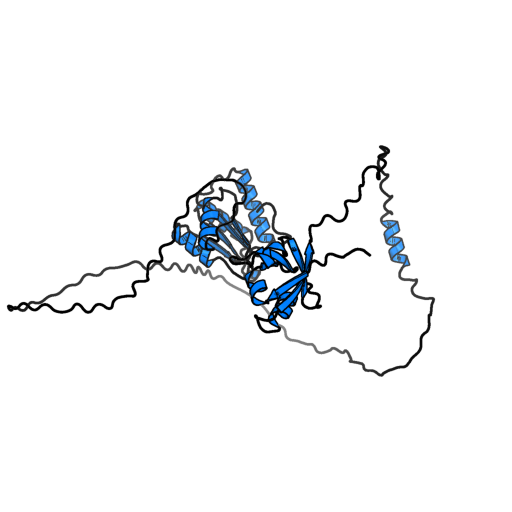0 58.16 93 GLU A CA 1
ATOM 708 C C . GLU A 1 93 ? 33.024 -24.621 22.486 1.00 58.16 93 GLU A C 1
ATOM 710 O O . GLU A 1 93 ? 34.099 -25.041 22.064 1.00 58.16 93 GLU A O 1
ATOM 715 N N . GLY A 1 94 ? 32.892 -24.109 23.711 1.00 61.38 94 GLY A N 1
ATOM 716 C CA . GLY A 1 94 ? 33.974 -24.061 24.697 1.00 61.38 94 GLY A CA 1
ATOM 717 C C . GLY A 1 94 ? 34.910 -22.852 24.604 1.00 61.38 94 GLY A C 1
ATOM 718 O O . GLY A 1 94 ? 35.863 -22.786 25.380 1.00 61.38 94 GLY A O 1
ATOM 719 N N . SER A 1 95 ? 34.657 -21.883 23.713 1.00 65.25 95 SER A N 1
ATOM 720 C CA . SER A 1 95 ? 35.490 -20.667 23.634 1.00 65.25 95 SER A CA 1
ATOM 721 C C . SER A 1 95 ? 35.246 -19.703 24.801 1.00 65.25 95 SER A C 1
ATOM 723 O O . SER A 1 95 ? 36.138 -18.948 25.185 1.00 65.25 95 SER A O 1
ATOM 725 N N . VAL A 1 96 ? 34.056 -19.761 25.407 1.00 61.16 96 VAL A N 1
ATOM 726 C CA . VAL A 1 96 ? 33.698 -18.953 26.571 1.00 61.16 96 VAL A CA 1
ATOM 727 C C . VAL A 1 96 ? 33.726 -19.846 27.805 1.00 61.16 96 VAL A C 1
ATOM 729 O O . VAL A 1 96 ? 32.834 -20.665 28.026 1.00 61.16 96 VAL A O 1
ATOM 732 N N . ARG A 1 97 ? 34.762 -19.692 28.634 1.00 61.59 97 ARG A N 1
ATOM 733 C CA . ARG A 1 97 ? 34.746 -20.230 29.998 1.00 61.59 97 ARG A CA 1
ATOM 734 C C . ARG A 1 97 ? 33.786 -19.376 30.821 1.00 61.59 97 ARG A C 1
ATOM 736 O O . ARG A 1 97 ? 34.115 -18.248 31.168 1.00 61.59 97 ARG A O 1
ATOM 743 N N . TYR A 1 98 ? 32.605 -19.909 31.112 1.00 62.25 98 TYR A N 1
ATOM 744 C CA . TYR A 1 98 ? 31.678 -19.296 32.057 1.00 62.25 98 TYR A CA 1
ATOM 745 C C . TYR A 1 98 ? 32.169 -19.586 33.481 1.00 62.25 98 TYR A C 1
ATOM 747 O O . TYR A 1 98 ? 31.989 -20.686 33.998 1.00 62.25 98 TYR A O 1
ATOM 755 N N . ASP A 1 99 ? 32.847 -18.621 34.098 1.00 77.88 99 ASP A N 1
ATOM 756 C CA . ASP A 1 99 ? 33.385 -18.722 35.462 1.00 77.88 99 ASP A CA 1
ATOM 757 C C . ASP A 1 99 ? 32.367 -18.306 36.544 1.00 77.88 99 ASP A C 1
ATOM 759 O O . ASP A 1 99 ? 32.701 -18.252 37.730 1.00 77.88 99 ASP A O 1
ATOM 763 N N . GLY A 1 100 ? 31.122 -18.010 36.150 1.00 72.50 100 GLY A N 1
ATOM 764 C CA . GLY A 1 100 ? 30.051 -17.575 37.048 1.00 72.50 100 GLY A CA 1
ATOM 765 C C . GLY A 1 100 ? 30.293 -16.206 37.691 1.00 72.50 100 GLY A C 1
ATOM 766 O O . GLY A 1 100 ? 29.530 -15.804 38.569 1.00 72.50 100 GLY A O 1
ATOM 767 N N . ARG A 1 101 ? 31.338 -15.475 37.282 1.00 69.75 101 ARG A N 1
ATOM 768 C CA . ARG A 1 101 ? 31.603 -14.121 37.763 1.00 69.75 101 ARG A CA 1
ATOM 769 C C . ARG A 1 101 ? 30.986 -13.134 36.789 1.00 69.75 101 ARG A C 1
ATOM 771 O O . ARG A 1 101 ? 31.255 -13.163 35.593 1.00 69.75 101 ARG A O 1
ATOM 778 N N . VAL A 1 102 ? 30.158 -12.231 37.307 1.00 64.88 102 VAL A N 1
ATOM 779 C CA . VAL A 1 102 ? 29.676 -11.092 36.522 1.00 64.88 102 VAL A CA 1
ATOM 780 C C . VAL A 1 102 ? 30.911 -10.303 36.098 1.00 64.88 102 VAL A C 1
ATOM 782 O O . VAL A 1 102 ? 31.650 -9.822 36.961 1.00 64.88 102 VAL A O 1
ATOM 785 N N . SER A 1 103 ? 31.175 -10.223 34.790 1.00 63.94 103 SER A N 1
ATOM 786 C CA . SER A 1 103 ? 32.262 -9.397 34.270 1.00 63.94 103 SER A CA 1
ATOM 787 C C . SER A 1 103 ? 32.074 -7.994 34.828 1.00 63.94 103 SER A C 1
ATOM 789 O O . SER A 1 103 ? 31.025 -7.381 34.626 1.00 63.94 103 SER A O 1
ATOM 791 N N . ALA A 1 104 ? 33.052 -7.520 35.602 1.00 66.75 104 ALA A N 1
ATOM 792 C CA . ALA A 1 104 ? 33.002 -6.175 36.141 1.00 66.75 104 ALA A CA 1
ATOM 793 C C . ALA A 1 104 ? 32.856 -5.225 34.951 1.00 66.75 104 ALA A C 1
ATOM 795 O O . ALA A 1 104 ? 33.709 -5.231 34.060 1.00 66.75 104 ALA A O 1
ATOM 796 N N . LEU A 1 105 ? 31.751 -4.472 34.915 1.00 55.66 105 LEU A N 1
ATOM 797 C CA . LEU A 1 105 ? 31.550 -3.410 33.938 1.00 55.66 105 LEU A CA 1
ATOM 798 C C . LEU A 1 105 ? 32.846 -2.605 33.874 1.00 55.66 105 LEU A C 1
ATOM 800 O O . LEU A 1 105 ? 33.340 -2.152 34.914 1.00 55.66 105 LEU A O 1
ATOM 804 N N . ALA A 1 106 ? 33.421 -2.495 32.674 1.00 61.44 106 ALA A N 1
ATOM 805 C CA . ALA A 1 106 ? 34.592 -1.664 32.458 1.00 61.44 106 ALA A CA 1
ATOM 806 C C . ALA A 1 106 ? 34.297 -0.298 33.083 1.00 61.44 106 ALA A C 1
ATOM 808 O O . ALA A 1 106 ? 33.239 0.281 32.818 1.00 61.44 106 ALA A O 1
ATOM 809 N N . ARG A 1 107 ? 35.174 0.164 33.986 1.00 61.78 107 ARG A N 1
ATOM 810 C CA . ARG A 1 107 ? 34.996 1.455 34.657 1.00 61.78 107 ARG A CA 1
ATOM 811 C C . ARG A 1 107 ? 34.854 2.506 33.570 1.00 61.78 107 ARG A C 1
ATOM 813 O O . ARG A 1 107 ? 35.825 2.794 32.877 1.00 61.78 107 ARG A O 1
ATOM 820 N N . GLN A 1 108 ? 33.648 3.040 33.410 1.00 66.38 108 GLN A N 1
ATOM 821 C CA . GLN A 1 108 ? 33.462 4.161 32.512 1.00 66.38 108 GLN A CA 1
ATOM 822 C C . GLN A 1 108 ? 34.240 5.341 33.102 1.00 66.38 108 GLN A C 1
ATOM 824 O O . GLN A 1 108 ? 34.105 5.602 34.305 1.00 66.38 108 GLN A O 1
ATOM 829 N N . PRO A 1 109 ? 35.097 6.005 32.309 1.00 65.94 109 PRO A N 1
ATOM 830 C CA . PRO A 1 109 ? 35.770 7.208 32.765 1.00 65.94 109 PRO A CA 1
ATOM 831 C C . PRO A 1 109 ? 34.707 8.206 33.224 1.00 65.94 109 PRO A C 1
ATOM 833 O O . PRO A 1 109 ? 33.646 8.338 32.607 1.00 65.94 109 PRO A O 1
ATOM 836 N N . SER A 1 110 ? 34.953 8.856 34.361 1.00 74.81 110 SER A N 1
ATOM 837 C CA . SER A 1 110 ? 34.046 9.885 34.855 1.00 74.81 110 SER A CA 1
ATOM 838 C C . SER A 1 110 ? 33.897 10.968 33.789 1.00 74.81 110 SER A C 1
ATOM 840 O O . SER A 1 110 ? 34.839 11.277 33.061 1.00 74.81 110 SER A O 1
ATOM 842 N N . ARG A 1 111 ? 32.703 11.557 33.698 1.00 69.12 111 ARG A N 1
ATOM 843 C CA . ARG A 1 111 ? 32.391 12.612 32.724 1.00 69.12 111 ARG A CA 1
ATOM 844 C C . ARG A 1 111 ? 33.412 13.761 32.753 1.00 69.12 111 ARG A C 1
ATOM 846 O O . ARG A 1 111 ? 33.707 14.328 31.708 1.00 69.12 111 ARG A O 1
ATOM 853 N N . ASP A 1 112 ? 33.988 14.038 33.920 1.00 71.12 112 ASP A N 1
ATOM 854 C CA . ASP A 1 112 ? 35.034 15.048 34.091 1.00 71.12 112 ASP A CA 1
ATOM 855 C C . ASP A 1 112 ? 36.367 14.643 33.441 1.00 71.12 112 ASP A C 1
ATOM 857 O O . ASP A 1 112 ? 37.028 15.491 32.855 1.00 71.12 112 ASP A O 1
ATOM 861 N N . ALA A 1 113 ? 36.735 13.355 33.455 1.00 70.44 113 ALA A N 1
ATOM 862 C CA . ALA A 1 113 ? 37.953 12.869 32.802 1.00 70.44 113 ALA A CA 1
ATOM 863 C C . ALA A 1 113 ? 37.866 12.974 31.269 1.00 70.44 113 ALA A C 1
ATOM 865 O O . ALA A 1 113 ? 38.835 13.364 30.626 1.00 70.44 113 ALA A O 1
ATOM 866 N N . VAL A 1 114 ? 36.685 12.710 30.697 1.00 70.19 114 VAL A N 1
ATOM 867 C CA . VAL A 1 114 ? 36.439 12.842 29.247 1.00 70.19 114 VAL A CA 1
ATOM 868 C C . VAL A 1 114 ? 36.465 14.312 28.807 1.00 70.19 114 VAL A C 1
ATOM 870 O O . VAL A 1 114 ? 36.947 14.633 27.725 1.00 70.19 114 VAL A O 1
ATOM 873 N N . MET A 1 115 ? 35.976 15.225 29.652 1.00 70.69 115 MET A N 1
ATOM 874 C CA . MET A 1 115 ? 36.005 16.665 29.367 1.00 70.69 115 MET A CA 1
ATOM 875 C C . MET A 1 115 ? 37.418 17.256 29.487 1.00 70.69 115 MET A C 1
ATOM 877 O O . MET A 1 115 ? 37.730 18.200 28.768 1.00 70.69 115 MET A O 1
ATOM 881 N N . SER A 1 116 ? 38.272 16.711 30.361 1.00 70.94 116 SER A N 1
ATOM 882 C CA . SER A 1 116 ? 39.680 17.119 30.459 1.00 70.94 116 SER A CA 1
ATOM 883 C C . SER A 1 116 ? 40.523 16.643 29.272 1.00 70.94 116 SER A C 1
ATOM 885 O O . SER A 1 116 ? 41.336 17.421 28.789 1.00 70.94 116 SER A O 1
ATOM 887 N N . GLU A 1 117 ? 40.296 15.432 28.747 1.00 67.62 117 GLU A N 1
ATOM 888 C CA . GLU A 1 117 ? 40.990 14.956 27.533 1.00 67.62 117 GLU A CA 1
ATOM 889 C C . GLU A 1 117 ? 40.673 15.821 26.303 1.00 67.62 117 GLU A C 1
ATOM 891 O O . GLU A 1 117 ? 41.576 16.182 25.554 1.00 67.62 117 GLU A O 1
ATOM 896 N N . LEU A 1 118 ? 39.413 16.236 26.138 1.00 62.59 118 LEU A N 1
ATOM 897 C CA . LEU A 1 118 ? 39.004 17.112 25.031 1.00 62.59 118 LEU A CA 1
ATOM 898 C C . LEU A 1 118 ? 39.537 18.548 25.157 1.00 62.59 118 LEU A C 1
ATOM 900 O O . LEU A 1 118 ? 39.597 19.261 24.159 1.00 62.59 118 LEU A O 1
ATOM 904 N N . ALA A 1 119 ? 39.907 18.986 26.363 1.00 63.34 119 ALA A N 1
ATOM 905 C CA . ALA A 1 119 ? 40.465 20.318 26.593 1.00 63.34 119 ALA A CA 1
ATOM 906 C C . ALA A 1 119 ? 41.985 20.384 26.351 1.00 63.34 119 ALA A C 1
ATOM 908 O O . ALA A 1 119 ? 42.497 21.467 26.075 1.00 63.34 119 ALA A O 1
ATOM 909 N N . ASP A 1 120 ? 42.693 19.250 26.419 1.00 55.31 120 ASP A N 1
ATOM 910 C CA . ASP A 1 120 ? 44.146 19.177 26.203 1.00 55.31 120 ASP A CA 1
ATOM 911 C C . ASP A 1 120 ? 44.539 18.895 24.732 1.00 55.31 120 ASP A C 1
ATOM 913 O O . ASP A 1 120 ? 45.686 19.145 24.340 1.00 55.31 120 ASP A O 1
ATOM 917 N N . GLU A 1 121 ? 43.606 18.447 23.878 1.00 54.78 121 GLU A N 1
ATOM 918 C CA . GLU A 1 121 ? 43.881 18.180 22.451 1.00 54.78 121 GLU A CA 1
ATOM 919 C C . GLU A 1 121 ? 44.020 19.441 21.571 1.00 54.78 121 GLU A C 1
ATOM 921 O O . GLU A 1 121 ? 44.601 19.358 20.489 1.00 54.78 121 GLU A O 1
ATOM 926 N N . ASP A 1 122 ? 43.609 20.627 22.035 1.00 55.31 122 ASP A N 1
ATOM 927 C CA . ASP A 1 122 ? 43.676 21.868 21.236 1.00 55.31 122 ASP A CA 1
ATOM 928 C C . ASP A 1 122 ? 45.025 22.622 21.329 1.00 55.31 122 ASP A C 1
ATOM 930 O O . ASP A 1 122 ? 45.225 23.641 20.664 1.00 55.31 122 ASP A O 1
ATOM 934 N N . THR A 1 123 ? 45.998 22.118 22.101 1.00 52.94 123 THR A N 1
ATOM 935 C CA . THR A 1 123 ? 47.314 22.780 22.287 1.00 52.94 123 THR A CA 1
ATOM 936 C C . THR A 1 123 ? 48.533 21.998 21.787 1.00 52.94 123 THR A C 1
ATOM 938 O O . THR A 1 123 ? 49.660 22.469 21.941 1.00 52.94 123 THR A O 1
ATOM 941 N N . SER A 1 124 ? 48.339 20.858 21.116 1.00 47.50 124 SER A N 1
ATOM 942 C CA . SER A 1 124 ? 49.433 19.931 20.761 1.00 47.50 124 SER A CA 1
ATOM 943 C C . SER A 1 124 ? 49.595 19.665 19.256 1.00 47.50 124 SER A C 1
ATOM 945 O O . SER A 1 124 ? 50.070 18.603 18.867 1.00 47.50 124 SER A O 1
ATOM 947 N N . LEU A 1 125 ? 49.247 20.619 18.382 1.00 45.06 12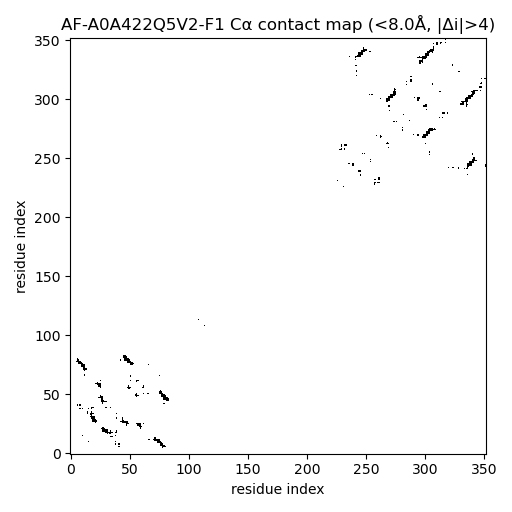5 LEU A N 1
ATOM 948 C CA . LEU A 1 125 ? 49.562 20.562 16.942 1.00 45.06 125 LEU A CA 1
ATOM 949 C C . LEU A 1 125 ? 50.746 21.463 16.574 1.00 45.06 125 LEU A C 1
ATOM 951 O O . LEU A 1 125 ? 50.677 22.331 15.707 1.00 45.06 125 LEU A O 1
ATOM 955 N N . THR A 1 126 ? 51.883 21.198 17.201 1.00 46.09 126 THR A N 1
ATOM 956 C CA . THR A 1 126 ? 53.193 21.549 16.659 1.00 46.09 126 THR A CA 1
ATOM 957 C C . THR A 1 126 ? 54.182 20.504 17.141 1.00 46.09 126 THR A C 1
ATOM 959 O O . THR A 1 126 ? 54.358 20.351 18.347 1.00 46.09 126 THR A O 1
ATOM 962 N N . THR A 1 127 ? 54.862 19.851 16.188 1.00 37.25 127 THR A N 1
ATOM 963 C CA . THR A 1 127 ? 56.226 19.272 16.263 1.00 37.25 127 THR A CA 1
ATOM 964 C C . THR A 1 127 ? 56.308 17.810 15.772 1.00 37.25 127 THR A C 1
ATOM 966 O O . THR A 1 127 ? 55.900 16.892 16.468 1.00 37.25 127 THR A O 1
ATOM 969 N N . LEU A 1 128 ? 56.970 17.650 14.605 1.00 36.31 128 LEU A N 1
ATOM 970 C CA . LEU A 1 128 ? 57.589 16.438 14.006 1.00 36.31 128 LEU A CA 1
ATOM 971 C C . LEU A 1 128 ? 56.623 15.410 13.367 1.00 36.31 128 LEU A C 1
ATOM 973 O O . LEU A 1 128 ? 55.596 15.089 13.932 1.00 36.31 128 LEU A O 1
ATOM 977 N N . GLN A 1 129 ? 56.862 14.819 12.187 1.00 38.75 129 GLN A N 1
ATOM 978 C CA . GLN A 1 129 ? 58.093 14.614 11.406 1.00 38.75 129 GLN A CA 1
ATOM 979 C C . GLN A 1 129 ? 57.693 14.206 9.965 1.00 38.75 129 GLN A C 1
ATOM 981 O O . GLN A 1 129 ? 56.905 13.290 9.771 1.00 38.75 129 GLN A O 1
ATOM 986 N N . GLN A 1 130 ? 58.055 14.967 8.929 1.00 34.78 130 GLN A N 1
ATOM 987 C CA . GLN A 1 130 ? 59.118 14.625 7.965 1.00 34.78 130 GLN A CA 1
ATOM 988 C C . GLN A 1 130 ? 59.245 13.136 7.575 1.00 34.78 130 GLN A C 1
ATOM 990 O O . GLN A 1 130 ? 59.929 12.366 8.239 1.00 34.78 130 GLN A O 1
ATOM 995 N N . THR A 1 131 ? 58.756 12.796 6.379 1.00 32.34 131 THR A N 1
ATOM 996 C CA . THR A 1 131 ? 59.488 11.952 5.419 1.00 32.34 131 THR A CA 1
ATOM 997 C C . THR A 1 131 ? 59.377 12.579 4.030 1.00 32.34 131 THR A C 1
ATOM 999 O O . THR A 1 131 ? 58.331 13.079 3.625 1.00 32.34 131 THR A O 1
ATOM 1002 N N . ALA A 1 132 ? 60.518 12.657 3.353 1.00 34.72 132 ALA A N 1
ATOM 1003 C CA . ALA A 1 132 ? 60.726 13.390 2.116 1.00 34.72 132 ALA A CA 1
ATOM 1004 C C . ALA A 1 132 ? 60.361 12.550 0.889 1.00 34.72 132 ALA A C 1
ATOM 1006 O O . ALA A 1 132 ? 60.813 11.417 0.809 1.00 34.72 132 ALA A O 1
ATOM 1007 N N . PHE A 1 133 ? 59.690 13.146 -0.101 1.00 33.19 133 PHE A N 1
ATOM 1008 C CA . PHE A 1 133 ? 60.022 12.967 -1.519 1.00 33.19 133 PHE A CA 1
ATOM 1009 C C . PHE A 1 133 ? 59.681 14.241 -2.306 1.00 33.19 133 PHE A C 1
ATOM 1011 O O . PHE A 1 133 ? 58.634 14.861 -2.140 1.00 33.19 133 PHE A O 1
ATOM 1018 N N . LEU A 1 134 ? 60.653 14.652 -3.116 1.00 36.16 134 LEU A N 1
ATOM 1019 C CA . LEU A 1 134 ? 60.688 15.830 -3.977 1.00 36.16 134 LEU A CA 1
ATOM 1020 C C . LEU A 1 134 ? 59.799 15.638 -5.219 1.00 36.16 134 LEU A C 1
ATOM 1022 O O . LEU A 1 134 ? 59.901 14.602 -5.866 1.00 36.16 134 LEU A O 1
ATOM 1026 N N . THR A 1 135 ? 59.028 16.653 -5.629 1.00 33.12 135 THR A N 1
ATOM 1027 C CA . THR A 1 135 ? 59.281 17.468 -6.847 1.00 33.12 135 THR A CA 1
ATOM 1028 C C . THR A 1 135 ? 58.104 18.400 -7.213 1.00 33.12 135 THR A C 1
ATOM 1030 O O . THR A 1 135 ? 57.016 17.961 -7.549 1.00 33.12 135 THR A O 1
ATOM 1033 N N . SER A 1 136 ? 58.422 19.700 -7.204 1.00 38.09 136 SER A N 1
ATOM 1034 C CA . SER A 1 136 ? 58.049 20.789 -8.133 1.00 38.09 136 SER A CA 1
ATOM 1035 C C . SER A 1 136 ? 56.600 21.301 -8.335 1.00 38.09 136 SER A C 1
ATOM 1037 O O . SER A 1 136 ? 55.636 20.552 -8.245 1.00 38.09 136 SER A O 1
ATOM 1039 N N . PRO A 1 137 ? 56.440 22.616 -8.639 1.00 37.91 137 PRO A N 1
ATOM 1040 C CA . PRO A 1 137 ? 55.220 23.376 -8.363 1.00 37.91 137 PRO A CA 1
ATOM 1041 C C . PRO A 1 137 ? 54.464 23.849 -9.621 1.00 37.91 137 PRO A C 1
ATOM 1043 O O . PRO A 1 137 ? 55.059 24.121 -10.664 1.00 37.91 137 PRO A O 1
ATOM 1046 N N . SER A 1 138 ? 53.154 24.075 -9.485 1.00 32.53 138 SER A N 1
ATOM 1047 C CA . SER A 1 138 ? 52.341 24.794 -10.474 1.00 32.53 138 SER A CA 1
ATOM 1048 C C . SER A 1 138 ? 51.412 25.810 -9.801 1.00 32.53 138 SER A C 1
ATOM 1050 O O . SER A 1 138 ? 50.886 25.588 -8.715 1.00 32.53 138 SER A O 1
ATOM 1052 N N . LYS A 1 139 ? 51.295 26.960 -10.464 1.00 34.78 139 LYS A N 1
ATOM 1053 C CA . LYS A 1 139 ? 50.756 28.258 -10.042 1.00 34.78 139 LYS A CA 1
ATOM 1054 C C . LYS A 1 139 ? 49.229 28.276 -9.793 1.00 34.78 139 LYS A C 1
ATOM 1056 O O . LYS A 1 139 ? 48.491 27.589 -10.483 1.00 34.78 139 LYS A O 1
ATOM 1061 N N . SER A 1 140 ? 48.845 29.134 -8.832 1.00 32.19 140 SER A N 1
ATOM 1062 C CA . SER A 1 140 ? 47.658 30.021 -8.620 1.00 32.19 140 SER A CA 1
ATOM 1063 C C . SER A 1 140 ? 46.539 30.087 -9.696 1.00 32.19 140 SER A C 1
ATOM 1065 O O . SER A 1 140 ? 46.858 29.781 -10.839 1.00 32.19 140 SER A O 1
ATOM 1067 N N . PRO A 1 141 ? 45.307 30.638 -9.449 1.00 48.75 141 PRO A N 1
ATOM 1068 C CA . PRO A 1 141 ? 44.890 31.626 -8.416 1.00 48.75 141 PRO A CA 1
ATOM 1069 C C . PRO A 1 141 ? 43.511 31.358 -7.730 1.00 48.75 141 PRO A C 1
ATOM 1071 O O . PRO A 1 141 ? 42.682 30.617 -8.230 1.00 48.75 141 PRO A O 1
ATOM 1074 N N . LYS A 1 142 ? 43.254 31.794 -6.486 1.00 34.53 142 LYS A N 1
ATOM 1075 C CA . LYS A 1 142 ? 42.775 33.122 -6.019 1.00 34.53 142 LYS A CA 1
ATOM 1076 C C . LYS A 1 142 ? 41.446 33.591 -6.653 1.00 34.53 142 LYS A C 1
ATOM 1078 O O . LYS A 1 142 ? 41.456 34.219 -7.705 1.00 34.53 142 LYS A O 1
ATOM 1083 N N . THR A 1 143 ? 40.334 33.409 -5.934 1.00 34.75 143 THR A N 1
ATOM 1084 C CA . THR A 1 143 ? 39.091 34.180 -6.117 1.00 34.75 143 THR A CA 1
ATOM 1085 C C . THR A 1 143 ? 38.639 34.791 -4.797 1.00 34.75 143 THR A C 1
ATOM 1087 O O . THR A 1 143 ? 38.508 34.133 -3.769 1.00 34.75 143 THR A O 1
ATOM 1090 N N . THR A 1 144 ? 38.475 36.101 -4.869 1.00 33.97 144 THR A N 1
ATOM 1091 C CA . THR A 1 144 ? 38.112 37.080 -3.852 1.00 33.97 144 THR A CA 1
ATOM 1092 C C . THR A 1 144 ? 36.672 36.943 -3.372 1.00 33.97 144 THR A C 1
ATOM 1094 O O . THR A 1 144 ? 35.738 36.944 -4.166 1.00 33.97 144 THR A O 1
ATOM 1097 N N . SER A 1 145 ? 36.507 36.960 -2.054 1.00 35.59 145 SER A N 1
ATOM 1098 C CA . SER A 1 145 ? 35.316 37.433 -1.354 1.00 35.59 145 SER A CA 1
ATOM 1099 C C . SER A 1 145 ? 35.266 38.965 -1.361 1.00 35.59 145 SER A C 1
ATOM 1101 O O . SER A 1 145 ? 36.288 39.587 -1.056 1.00 35.59 145 SER A O 1
ATOM 1103 N N . ARG A 1 146 ? 34.088 39.566 -1.571 1.00 30.69 146 ARG A N 1
ATOM 1104 C CA . ARG A 1 146 ? 33.606 40.668 -0.720 1.00 30.69 146 ARG A CA 1
ATOM 1105 C C . ARG A 1 146 ? 32.153 41.052 -0.996 1.00 30.69 146 ARG A C 1
ATOM 1107 O O . ARG A 1 146 ? 31.728 41.187 -2.137 1.00 30.69 146 ARG A O 1
ATOM 1114 N N . SER A 1 147 ? 31.459 41.217 0.118 1.00 34.41 147 SER A N 1
ATOM 1115 C CA . SER A 1 147 ? 30.159 41.826 0.346 1.00 34.41 147 SER A CA 1
ATOM 1116 C C . SER A 1 147 ? 30.177 43.344 0.130 1.00 34.41 147 SER A C 1
ATOM 1118 O O . SER A 1 147 ? 31.227 43.971 0.270 1.00 34.41 147 SER A O 1
ATOM 1120 N N . ASP A 1 148 ? 29.014 43.916 -0.194 1.00 33.12 148 ASP A N 1
ATOM 1121 C CA . ASP A 1 148 ? 28.310 44.949 0.596 1.00 33.12 148 ASP A CA 1
ATOM 1122 C C . ASP A 1 148 ? 27.255 45.660 -0.269 1.00 33.12 148 ASP A C 1
ATOM 1124 O O . ASP A 1 148 ? 27.514 46.006 -1.421 1.00 33.12 148 ASP A O 1
ATOM 1128 N N . GLY A 1 149 ? 26.068 45.905 0.300 1.00 28.33 149 GLY A N 1
ATOM 1129 C CA . GLY A 1 149 ? 25.062 46.775 -0.319 1.00 28.33 149 GLY A CA 1
ATOM 1130 C C . GLY A 1 149 ? 23.613 46.574 0.140 1.00 28.33 149 GLY A C 1
ATOM 1131 O O . GLY A 1 149 ? 22.770 46.184 -0.658 1.00 28.33 149 GLY A O 1
ATOM 1132 N N . SER A 1 150 ? 23.308 46.879 1.403 1.00 35.66 150 SER A N 1
ATOM 1133 C CA . SER A 1 150 ? 21.976 47.379 1.827 1.00 35.66 150 SER A CA 1
ATOM 1134 C C . SER A 1 150 ? 21.855 48.879 1.431 1.00 35.66 150 SER A C 1
ATOM 1136 O O . SER A 1 150 ? 22.902 49.434 1.085 1.00 35.66 150 SER A O 1
ATOM 1138 N N . PRO A 1 151 ? 20.707 49.609 1.538 1.00 48.50 151 PRO A N 1
ATOM 1139 C CA . PRO A 1 151 ? 19.503 49.322 2.342 1.00 48.50 151 PRO A CA 1
ATOM 1140 C C . PRO A 1 151 ? 18.128 49.796 1.774 1.00 48.50 151 PRO A C 1
ATOM 1142 O O . PRO A 1 151 ? 18.035 50.429 0.729 1.00 48.50 151 PRO A O 1
ATOM 1145 N N . SER A 1 152 ? 17.090 49.596 2.609 1.00 30.52 152 SER A N 1
ATOM 1146 C CA . SER A 1 152 ? 15.862 50.411 2.766 1.00 30.52 152 SER A CA 1
ATOM 1147 C C . SER A 1 152 ? 14.675 50.150 1.823 1.00 30.52 152 SER A C 1
ATOM 1149 O O . SER A 1 152 ? 14.770 50.373 0.626 1.00 30.52 152 SER A O 1
ATOM 1151 N N . VAL A 1 153 ? 13.509 49.790 2.386 1.00 33.16 153 VAL A N 1
ATOM 1152 C CA . VAL A 1 153 ? 12.345 50.687 2.611 1.00 33.16 153 VAL A CA 1
ATOM 1153 C C . VAL A 1 153 ? 11.290 49.948 3.463 1.00 33.16 153 VAL A C 1
ATOM 1155 O O . VAL A 1 153 ? 11.081 48.746 3.331 1.00 33.16 153 VAL A O 1
ATOM 1158 N N . ALA A 1 154 ? 10.681 50.694 4.385 1.00 34.38 154 ALA A N 1
ATOM 1159 C CA . ALA A 1 154 ? 9.685 50.294 5.374 1.00 34.38 154 ALA A CA 1
ATOM 1160 C C . ALA A 1 154 ? 8.234 50.296 4.848 1.00 34.38 154 ALA A C 1
ATOM 1162 O O . ALA A 1 154 ? 7.970 50.883 3.801 1.00 34.38 154 ALA A O 1
ATOM 1163 N N . ASN A 1 155 ? 7.329 49.722 5.665 1.00 33.47 155 ASN A N 1
ATOM 1164 C CA . ASN A 1 155 ? 5.915 50.084 5.946 1.00 33.47 155 ASN A CA 1
ATOM 1165 C C . ASN A 1 155 ? 5.016 48.827 6.007 1.00 33.47 155 ASN A C 1
ATOM 1167 O O . ASN A 1 155 ? 4.978 48.047 5.067 1.00 33.47 155 ASN A O 1
ATOM 1171 N N . SER A 1 156 ? 4.502 48.473 7.201 1.00 31.73 156 SER A N 1
ATOM 1172 C CA . SER A 1 156 ? 3.121 48.729 7.698 1.00 31.73 156 SER A CA 1
ATOM 1173 C C . SER A 1 156 ? 2.048 47.904 6.969 1.00 31.73 156 SER A C 1
ATOM 1175 O O . SER A 1 156 ? 2.126 47.778 5.762 1.00 31.73 156 SER A O 1
ATOM 1177 N N . ALA A 1 157 ? 0.923 47.437 7.499 1.00 32.09 157 ALA A N 1
ATOM 1178 C CA . ALA A 1 157 ? 0.306 47.240 8.805 1.00 32.09 157 ALA A CA 1
ATOM 1179 C C . ALA A 1 157 ? -1.128 46.746 8.474 1.00 32.09 157 ALA A C 1
ATOM 1181 O O . ALA A 1 157 ? -1.704 47.176 7.480 1.00 32.09 157 ALA A O 1
ATOM 1182 N N . SER A 1 158 ? -1.728 45.955 9.367 1.00 32.28 158 SER A N 1
ATOM 1183 C CA . SER A 1 158 ? -3.182 45.850 9.623 1.00 32.28 158 SER A CA 1
ATOM 1184 C C . SER A 1 158 ? -4.145 45.093 8.671 1.00 32.28 158 SER A C 1
ATOM 1186 O O . SER A 1 158 ? -4.349 45.473 7.529 1.00 32.28 158 SER A O 1
ATOM 1188 N N . LYS A 1 159 ? -4.860 44.148 9.317 1.00 32.69 159 LYS A N 1
ATOM 1189 C CA . LYS A 1 159 ? -6.331 43.966 9.416 1.00 32.69 159 LYS A CA 1
ATOM 1190 C C . LYS A 1 159 ? -7.145 43.179 8.361 1.00 32.69 159 LYS A C 1
ATOM 1192 O O . LYS A 1 159 ? -7.194 43.556 7.201 1.00 32.69 159 LYS A O 1
ATOM 1197 N N . THR A 1 160 ? -7.935 42.242 8.937 1.00 31.14 160 THR A N 1
ATOM 1198 C CA . THR A 1 160 ? -9.330 41.805 8.622 1.00 31.14 160 THR A CA 1
ATOM 1199 C C . THR A 1 160 ? -9.554 41.070 7.294 1.00 31.14 160 THR A C 1
ATOM 1201 O O . THR A 1 160 ? -8.873 41.356 6.329 1.00 31.14 160 THR A O 1
ATOM 1204 N N . GLU A 1 161 ? -10.464 40.114 7.111 1.00 30.97 161 GLU A N 1
ATOM 1205 C CA . GLU A 1 161 ? -11.517 39.462 7.902 1.00 30.97 161 GLU A CA 1
ATOM 1206 C C . GLU A 1 161 ? -11.871 38.134 7.182 1.00 30.97 161 GLU A C 1
ATOM 1208 O O . GLU A 1 161 ? -11.236 37.775 6.194 1.00 30.97 161 GLU A O 1
ATOM 1213 N N . ALA A 1 162 ? -12.835 37.393 7.726 1.00 38.12 162 ALA A N 1
ATOM 1214 C CA . ALA A 1 162 ? -13.317 36.080 7.302 1.00 38.12 162 ALA A CA 1
ATOM 1215 C C . ALA A 1 162 ? -13.673 35.928 5.809 1.00 38.12 162 ALA A C 1
ATOM 1217 O O . ALA A 1 162 ? -14.294 36.817 5.244 1.00 38.12 162 ALA A O 1
ATOM 1218 N N . GLU A 1 163 ? -13.461 34.729 5.251 1.00 32.94 163 GLU A N 1
ATOM 1219 C CA . GLU A 1 163 ? -14.459 34.118 4.366 1.00 32.94 163 GLU A CA 1
ATOM 1220 C C . GLU A 1 163 ? -14.330 32.588 4.344 1.00 32.94 163 GLU A C 1
ATOM 1222 O O . GLU A 1 163 ? -13.239 32.016 4.341 1.00 32.94 163 GLU A O 1
ATOM 1227 N N . VAL A 1 164 ? -15.493 31.953 4.435 1.00 41.94 164 VAL A N 1
ATOM 1228 C CA . VAL A 1 164 ? -15.758 30.518 4.432 1.00 41.94 164 VAL A CA 1
ATOM 1229 C C . VAL A 1 164 ? -15.905 30.106 2.976 1.00 41.94 164 VAL A C 1
ATOM 1231 O O . VAL A 1 164 ? -16.735 30.694 2.298 1.00 41.94 164 VAL A O 1
ATOM 1234 N N . ASP A 1 165 ? -15.192 29.077 2.519 1.00 32.81 165 ASP A N 1
ATOM 1235 C CA . ASP A 1 165 ? -15.521 28.444 1.240 1.00 32.81 165 ASP A CA 1
ATOM 1236 C C . ASP A 1 165 ? -15.509 26.918 1.352 1.00 32.81 165 ASP A C 1
ATOM 1238 O O . ASP A 1 165 ? -14.476 26.244 1.345 1.00 32.81 165 ASP A O 1
ATOM 1242 N N . ASN A 1 166 ? -16.728 26.393 1.472 1.00 37.56 166 ASN A N 1
ATOM 1243 C CA . ASN A 1 166 ? -17.087 25.004 1.247 1.00 37.56 166 ASN A CA 1
ATOM 1244 C C . ASN A 1 166 ? -17.067 24.738 -0.262 1.00 37.56 166 ASN A C 1
ATOM 1246 O O . ASN A 1 166 ? -17.920 25.241 -0.987 1.00 37.56 166 ASN A O 1
ATOM 1250 N N . SER A 1 167 ? -16.164 23.879 -0.733 1.00 33.47 167 SER A N 1
ATOM 1251 C CA . SER A 1 167 ? -16.246 23.307 -2.082 1.00 33.47 167 SER A CA 1
ATOM 1252 C C . SER A 1 167 ? -16.398 21.789 -2.000 1.00 33.47 167 SER A C 1
ATOM 1254 O O . SER A 1 167 ? -15.451 21.019 -2.120 1.00 33.47 167 SER A O 1
ATOM 1256 N N . SER A 1 168 ? -17.640 21.355 -1.785 1.00 31.11 168 SER A N 1
ATOM 1257 C CA . SER A 1 168 ? -18.079 19.984 -2.048 1.00 31.11 168 SER A CA 1
ATOM 1258 C C . SER A 1 168 ? -18.582 19.911 -3.490 1.00 31.11 168 SER A C 1
ATOM 1260 O O . SER A 1 168 ? -19.658 20.417 -3.798 1.00 31.11 168 SER A O 1
ATOM 1262 N N . ILE A 1 169 ? -17.815 19.283 -4.381 1.00 34.97 169 ILE A N 1
ATOM 1263 C CA . ILE A 1 169 ? -18.277 18.919 -5.726 1.00 34.97 169 ILE A CA 1
ATOM 1264 C C . ILE A 1 169 ? -18.745 17.464 -5.662 1.00 34.97 169 ILE A C 1
ATOM 1266 O O . ILE A 1 169 ? -17.956 16.534 -5.798 1.00 34.97 169 ILE A O 1
ATOM 1270 N N . ALA A 1 170 ? -20.043 17.271 -5.432 1.00 30.83 170 ALA A N 1
ATOM 1271 C CA . ALA A 1 170 ? -20.721 16.004 -5.667 1.00 30.83 170 ALA A CA 1
ATOM 1272 C C . ALA A 1 170 ? -21.304 16.031 -7.088 1.00 30.83 170 ALA A C 1
ATOM 1274 O O . ALA A 1 170 ? -22.294 16.713 -7.351 1.00 30.83 170 ALA A O 1
ATOM 1275 N N . SER A 1 171 ? -20.681 15.302 -8.016 1.00 29.59 171 SER A N 1
ATOM 1276 C CA . SER A 1 171 ? -21.289 14.991 -9.313 1.00 29.59 171 SER A CA 1
ATOM 1277 C C . SER A 1 171 ? -22.243 13.814 -9.144 1.00 29.59 171 SER A C 1
ATOM 1279 O O . SER A 1 171 ? -21.818 12.691 -8.891 1.00 29.59 171 SER A O 1
ATOM 1281 N N . SER A 1 172 ? -23.537 14.079 -9.300 1.00 29.48 172 SER A N 1
ATOM 1282 C CA . SER A 1 172 ? -24.573 13.064 -9.484 1.00 29.48 172 SER A CA 1
ATOM 1283 C C . SER A 1 172 ? -25.347 13.408 -10.755 1.00 29.48 172 SER A C 1
ATOM 1285 O O . SER A 1 172 ? -25.973 14.460 -10.850 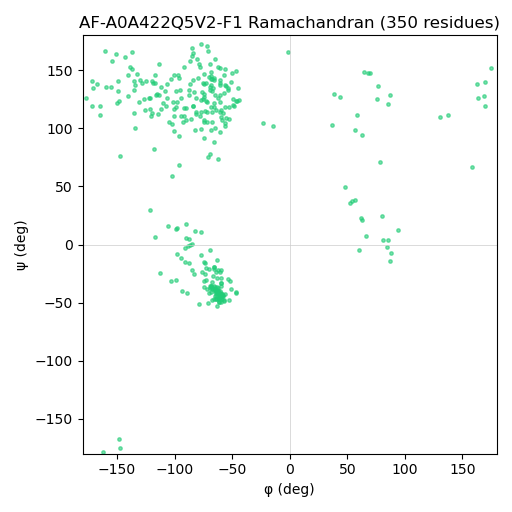1.00 29.48 172 SER A O 1
ATOM 1287 N N . SER A 1 173 ? -25.268 12.544 -11.767 1.00 28.56 173 SER A N 1
ATOM 1288 C CA . SER A 1 173 ? -26.109 12.619 -12.962 1.00 28.56 173 SER A CA 1
ATOM 1289 C C . SER A 1 173 ? -27.219 11.577 -12.842 1.00 28.56 173 SER A C 1
ATOM 1291 O O . SER A 1 173 ? -27.012 10.375 -12.998 1.00 28.56 173 SER A O 1
ATOM 1293 N N . ALA A 1 174 ? -28.417 12.058 -12.514 1.00 31.23 174 ALA A N 1
ATOM 1294 C CA . ALA A 1 174 ? -29.642 11.276 -12.519 1.00 31.23 174 ALA A CA 1
ATOM 1295 C C . ALA A 1 174 ? -30.291 11.315 -13.910 1.00 31.23 174 ALA A C 1
ATOM 1297 O O . ALA A 1 174 ? -30.450 12.374 -14.518 1.00 31.23 174 ALA A O 1
ATOM 1298 N N . PHE A 1 175 ? -30.684 10.134 -14.385 1.00 34.19 175 PHE A N 1
ATOM 1299 C CA . PHE A 1 175 ? -31.520 9.910 -15.559 1.00 34.19 175 PHE A CA 1
ATOM 1300 C C . PHE A 1 175 ? -32.854 10.661 -15.457 1.00 34.19 175 PHE A C 1
ATOM 1302 O O . PHE A 1 175 ? -33.540 10.585 -14.440 1.00 34.19 175 PHE A O 1
ATOM 1309 N N . THR A 1 176 ? -33.284 11.285 -16.553 1.00 31.75 176 THR A N 1
ATOM 1310 C CA . THR A 1 176 ? -34.694 11.634 -16.771 1.00 31.75 176 THR A CA 1
ATOM 1311 C C . THR A 1 176 ? -35.098 11.268 -18.193 1.00 31.75 176 THR A C 1
ATOM 1313 O O . THR A 1 176 ? -34.617 11.835 -19.169 1.00 31.75 176 THR A O 1
ATOM 1316 N N . ALA A 1 177 ? -35.985 10.278 -18.291 1.00 35.69 177 ALA A N 1
ATOM 1317 C CA . ALA A 1 177 ? -36.760 9.992 -19.483 1.00 35.69 177 ALA A CA 1
ATOM 1318 C C . ALA A 1 177 ? -37.860 11.052 -19.613 1.00 35.69 177 ALA A C 1
ATOM 1320 O O . ALA A 1 177 ? -38.639 11.250 -18.680 1.00 35.69 177 ALA A O 1
ATOM 1321 N N . ALA A 1 178 ? -37.939 11.706 -20.769 1.00 33.84 178 ALA A N 1
ATOM 1322 C CA . ALA A 1 178 ? -39.079 12.526 -21.146 1.00 33.84 178 ALA A CA 1
ATOM 1323 C C . ALA A 1 178 ? -39.670 11.984 -22.448 1.00 33.84 178 ALA A C 1
ATOM 1325 O O . ALA A 1 178 ? -39.029 11.932 -23.494 1.00 33.84 178 ALA A O 1
ATOM 1326 N N . ASN A 1 179 ? -40.907 11.538 -22.296 1.00 34.72 179 ASN A N 1
ATOM 1327 C CA . ASN A 1 179 ? -41.829 11.019 -23.282 1.00 34.72 179 ASN A CA 1
ATOM 1328 C C . ASN A 1 179 ? -42.501 12.212 -23.985 1.00 34.72 179 ASN A C 1
ATOM 1330 O O . ASN A 1 179 ? -43.079 13.043 -23.288 1.00 34.72 179 ASN A O 1
ATOM 1334 N N . MET A 1 180 ? -42.472 12.294 -25.315 1.00 34.81 180 MET A N 1
ATOM 1335 C CA . MET A 1 180 ? -43.464 13.039 -26.104 1.00 34.81 180 MET A CA 1
ATOM 1336 C C . MET A 1 180 ? -43.617 12.372 -27.469 1.00 34.81 180 MET A C 1
ATOM 1338 O O . MET A 1 180 ? -42.643 12.191 -28.196 1.00 34.81 180 MET A O 1
ATOM 1342 N N . GLY A 1 181 ? -44.849 11.961 -27.762 1.00 30.83 181 GLY A N 1
ATOM 1343 C CA . GLY A 1 181 ? -45.249 11.447 -29.062 1.00 30.83 181 GLY A CA 1
ATOM 1344 C C . GLY A 1 181 ? -45.602 12.564 -30.038 1.00 30.83 181 GLY A C 1
ATOM 1345 O O . GLY A 1 181 ? -45.830 13.697 -29.629 1.00 30.83 181 GLY A O 1
ATOM 1346 N N . ASP A 1 182 ? -45.670 12.214 -31.316 1.00 30.72 182 ASP A N 1
ATOM 1347 C CA . ASP A 1 182 ? -46.891 12.373 -32.107 1.00 30.72 182 ASP A CA 1
ATOM 1348 C C . ASP A 1 182 ? -46.749 11.602 -33.426 1.00 30.72 182 ASP A C 1
ATOM 1350 O O . ASP A 1 182 ? -45.690 11.599 -34.057 1.00 30.72 182 ASP A O 1
ATOM 1354 N N . ALA A 1 183 ? -47.823 10.920 -33.817 1.00 34.66 183 ALA A N 1
ATOM 1355 C CA . ALA A 1 183 ? -48.009 10.361 -35.153 1.00 34.66 183 ALA A CA 1
ATOM 1356 C C . ALA A 1 183 ? -48.595 11.445 -36.079 1.00 34.66 183 ALA A C 1
ATOM 1358 O O . ALA A 1 183 ? -49.176 12.421 -35.600 1.00 34.66 183 ALA A O 1
ATOM 1359 N N . PRO A 1 184 ? -48.510 11.269 -37.409 1.00 46.59 184 PRO A N 1
ATOM 1360 C CA . PRO A 1 184 ? -49.730 10.819 -38.079 1.00 46.59 184 PRO A CA 1
ATOM 1361 C C . PRO A 1 184 ? -49.525 9.831 -39.241 1.00 46.59 184 PRO A C 1
ATOM 1363 O O . PRO A 1 184 ? -48.450 9.692 -39.823 1.00 46.59 184 PRO A O 1
ATOM 1366 N N . ASP A 1 185 ? -50.640 9.168 -39.543 1.00 33.97 185 ASP A N 1
ATOM 1367 C CA . ASP A 1 185 ? -50.899 8.120 -40.530 1.00 33.97 185 ASP A CA 1
ATOM 1368 C C . ASP A 1 185 ? -50.555 8.452 -41.993 1.00 33.97 185 ASP A C 1
ATOM 1370 O O . ASP A 1 185 ? -50.760 9.575 -42.459 1.00 33.97 185 ASP A O 1
ATOM 1374 N N . ASN A 1 186 ? -50.205 7.412 -42.768 1.00 32.69 186 ASN A N 1
ATOM 1375 C CA . ASN A 1 186 ? -50.785 7.217 -44.104 1.00 32.69 186 ASN A CA 1
ATOM 1376 C C . ASN A 1 186 ? -50.661 5.771 -44.639 1.00 32.69 186 ASN A C 1
ATOM 1378 O O . ASN A 1 186 ? -49.615 5.131 -44.567 1.00 32.69 186 ASN A O 1
ATOM 1382 N N . ASN A 1 187 ? -51.777 5.298 -45.204 1.00 33.94 187 ASN A N 1
ATOM 1383 C CA . ASN A 1 187 ? -52.058 3.986 -45.806 1.00 33.94 187 ASN A CA 1
ATOM 1384 C C . ASN A 1 187 ? -51.306 3.698 -47.127 1.00 33.94 187 ASN A C 1
ATOM 1386 O O . ASN A 1 187 ? -51.290 4.558 -48.000 1.00 33.94 187 ASN A O 1
ATOM 1390 N N . MET A 1 188 ? -50.861 2.448 -47.353 1.00 30.05 188 MET A N 1
ATOM 1391 C CA . MET A 1 188 ? -51.372 1.504 -48.386 1.00 30.05 188 MET A CA 1
ATOM 1392 C C . MET A 1 188 ? -50.411 0.322 -48.667 1.00 30.05 188 MET A C 1
ATOM 1394 O O . MET A 1 188 ? -49.259 0.508 -49.033 1.00 30.05 188 MET A O 1
ATOM 1398 N N . SER A 1 189 ? -50.981 -0.884 -48.553 1.00 29.50 189 SER A N 1
ATOM 1399 C CA . SER A 1 189 ? -50.831 -2.130 -49.333 1.00 29.50 189 SER A CA 1
ATOM 1400 C C . SER A 1 189 ? -49.494 -2.648 -49.910 1.00 29.50 189 SER A C 1
ATOM 1402 O O . SER A 1 189 ? -48.873 -2.046 -50.776 1.00 29.50 189 SER A O 1
ATOM 1404 N N . THR A 1 190 ? -49.270 -3.935 -49.584 1.00 32.22 190 THR A N 1
ATOM 1405 C CA . THR A 1 190 ? -48.735 -5.053 -50.405 1.00 32.22 190 THR A CA 1
ATOM 1406 C C . THR A 1 190 ? -47.350 -4.930 -51.043 1.00 32.22 190 THR A C 1
ATOM 1408 O O . THR A 1 190 ? -47.199 -4.289 -52.075 1.00 32.22 190 THR A O 1
ATOM 1411 N N . ALA A 1 191 ? -46.396 -5.726 -50.552 1.00 30.78 191 ALA A N 1
ATOM 1412 C CA . ALA A 1 191 ? -45.849 -6.903 -51.248 1.00 30.78 191 ALA A CA 1
ATOM 1413 C C . ALA A 1 191 ? -44.598 -7.413 -50.513 1.00 30.78 191 ALA A C 1
ATOM 1415 O O . ALA A 1 191 ? -43.773 -6.636 -50.040 1.00 30.78 191 ALA A O 1
ATOM 1416 N N . GLU A 1 192 ? -44.481 -8.735 -50.421 1.00 40.03 192 GLU A N 1
ATOM 1417 C CA . GLU A 1 192 ? -43.275 -9.464 -50.033 1.00 40.03 192 GLU A CA 1
ATOM 1418 C C . GLU A 1 192 ? -42.041 -8.911 -50.755 1.00 40.03 192 GLU A C 1
ATOM 1420 O O . GLU A 1 192 ? -42.092 -8.756 -51.966 1.00 40.03 192 GLU A O 1
ATOM 1425 N N . TYR A 1 193 ? -40.923 -8.688 -50.058 1.00 33.25 193 TYR A N 1
ATOM 1426 C CA . TYR A 1 193 ? -39.599 -9.044 -50.579 1.00 33.25 193 TYR A CA 1
ATOM 1427 C C . TYR A 1 193 ? -38.556 -9.038 -49.457 1.00 33.25 193 TYR A C 1
ATOM 1429 O O . TYR A 1 193 ? -38.158 -8.023 -48.897 1.00 33.25 193 TYR A O 1
ATOM 1437 N N . ASN A 1 194 ? -38.110 -10.251 -49.169 1.00 40.22 194 ASN A N 1
ATOM 1438 C CA . ASN A 1 194 ? -36.907 -10.622 -48.452 1.00 40.22 194 ASN A CA 1
ATOM 1439 C C . ASN A 1 194 ? -35.673 -9.880 -49.014 1.00 40.22 194 ASN A C 1
ATOM 1441 O O . ASN A 1 194 ? -35.364 -10.068 -50.193 1.00 40.22 194 ASN A O 1
ATOM 1445 N N . ARG A 1 195 ? -34.960 -9.079 -48.198 1.00 34.44 195 ARG A N 1
ATOM 1446 C CA . ARG A 1 195 ? -33.498 -8.856 -48.301 1.00 34.44 195 ARG A CA 1
ATOM 1447 C C . ARG A 1 195 ? -32.927 -7.943 -47.201 1.00 34.44 195 ARG A C 1
ATOM 1449 O O . ARG A 1 195 ? -33.292 -6.783 -47.099 1.00 34.44 195 ARG A O 1
ATOM 1456 N N . LYS A 1 196 ? -31.911 -8.498 -46.526 1.00 35.84 196 LYS A N 1
ATOM 1457 C CA . LYS A 1 196 ? -30.701 -7.860 -45.967 1.00 35.84 196 LYS A CA 1
ATOM 1458 C C . LYS A 1 196 ? -30.896 -6.807 -44.870 1.00 35.84 196 LYS A C 1
ATOM 1460 O O . LYS A 1 196 ? -31.003 -5.615 -45.123 1.00 35.84 196 LYS A O 1
ATOM 1465 N N . SER A 1 197 ? -30.815 -7.289 -43.632 1.00 35.47 197 SER A N 1
ATOM 1466 C CA . SER A 1 197 ? -30.364 -6.499 -42.490 1.00 35.47 197 SER A CA 1
ATOM 1467 C C . SER A 1 197 ? -28.842 -6.332 -42.600 1.00 35.47 197 SER A C 1
ATOM 1469 O O . SER A 1 197 ? -28.102 -7.295 -42.411 1.00 35.47 197 SER A O 1
ATOM 1471 N N . ASP A 1 198 ? -28.396 -5.134 -42.977 1.00 45.44 198 ASP A N 1
ATOM 1472 C CA . ASP A 1 198 ? -27.012 -4.684 -42.815 1.00 45.44 198 ASP A CA 1
ATOM 1473 C C . ASP A 1 198 ? -26.847 -4.177 -41.377 1.00 45.44 198 ASP A C 1
ATOM 1475 O O . ASP A 1 198 ? -27.222 -3.052 -41.044 1.00 45.44 198 ASP A O 1
ATOM 1479 N N . VAL A 1 199 ? -26.298 -5.030 -40.514 1.00 40.59 199 VAL A N 1
ATOM 1480 C CA . VAL A 1 199 ? -25.714 -4.637 -39.226 1.00 40.59 199 VAL A CA 1
ATOM 1481 C C . VAL A 1 199 ? -24.257 -5.099 -39.268 1.00 40.59 199 VAL A C 1
ATOM 1483 O O . VAL A 1 199 ? -24.016 -6.270 -39.573 1.00 40.59 199 VAL A O 1
ATOM 1486 N N . PRO A 1 200 ? -23.268 -4.224 -39.023 1.00 39.28 200 PRO A N 1
ATOM 1487 C CA . PRO A 1 200 ? -21.868 -4.619 -39.088 1.00 39.28 200 PRO A CA 1
ATOM 1488 C C . PRO A 1 200 ? -21.558 -5.632 -37.978 1.00 39.28 200 PRO A C 1
ATOM 1490 O O . PRO A 1 200 ? -21.749 -5.345 -36.796 1.00 39.28 200 PRO A O 1
ATOM 1493 N N . GLN A 1 201 ? -21.080 -6.817 -38.372 1.00 40.25 201 GLN A N 1
ATOM 1494 C CA . GLN A 1 201 ? -20.534 -7.836 -37.473 1.00 40.25 201 GLN A CA 1
ATOM 1495 C C . GLN A 1 201 ? -19.349 -7.245 -36.700 1.00 40.25 201 GLN A C 1
ATOM 1497 O O . GLN A 1 201 ? -18.270 -7.025 -37.249 1.00 40.25 201 GLN A O 1
ATOM 1502 N N . LEU A 1 202 ? -19.563 -6.979 -35.413 1.00 41.78 202 LEU A N 1
ATOM 1503 C CA . LEU A 1 202 ? -18.487 -6.772 -34.456 1.00 41.78 202 LEU A CA 1
ATOM 1504 C C . LEU A 1 202 ? -17.773 -8.111 -34.258 1.00 41.78 202 LEU A C 1
ATOM 1506 O O . LEU A 1 202 ? -18.391 -9.085 -33.843 1.00 41.78 202 LEU A O 1
ATOM 1510 N N . LEU A 1 203 ? -16.488 -8.104 -34.612 1.00 41.78 203 LEU A N 1
ATOM 1511 C CA . LEU A 1 203 ? -15.445 -9.100 -34.363 1.00 41.78 203 LEU A CA 1
ATOM 1512 C C . LEU A 1 203 ? -15.819 -10.140 -33.291 1.00 41.78 203 LEU A C 1
ATOM 1514 O O . LEU A 1 203 ? -15.731 -9.880 -32.090 1.00 41.78 203 LEU A O 1
ATOM 1518 N N . GLU A 1 204 ? -16.195 -11.335 -33.745 1.00 37.62 204 GLU A N 1
ATOM 1519 C CA . GLU A 1 204 ? -16.190 -12.540 -32.922 1.00 37.62 204 GLU A CA 1
ATOM 1520 C C . GLU A 1 204 ? -14.725 -12.871 -32.610 1.00 37.62 204 GLU A C 1
ATOM 1522 O O . GLU A 1 204 ? -13.968 -13.294 -33.483 1.00 37.62 204 GLU A O 1
ATOM 1527 N N . PHE A 1 205 ? -14.290 -12.614 -31.378 1.00 43.53 205 PHE A N 1
ATOM 1528 C CA . PHE A 1 205 ? -12.999 -13.104 -30.910 1.00 43.53 205 PHE A CA 1
ATOM 1529 C C . PHE A 1 205 ? -13.104 -14.614 -30.687 1.00 43.53 205 PHE A C 1
ATOM 1531 O O . PHE A 1 205 ? -13.952 -15.076 -29.921 1.00 43.53 205 PHE A O 1
ATOM 1538 N N . GLU A 1 206 ? -12.231 -15.367 -31.359 1.00 39.47 206 GLU A N 1
ATOM 1539 C CA . GLU A 1 206 ? -12.029 -16.798 -31.149 1.00 39.47 206 GLU A CA 1
ATOM 1540 C C . GLU A 1 206 ? -11.862 -17.101 -29.654 1.00 39.47 206 GLU A C 1
ATOM 1542 O O . GLU A 1 206 ? -10.954 -16.615 -28.976 1.00 39.47 206 GLU A O 1
ATOM 1547 N N . GLN A 1 207 ? -12.769 -17.921 -29.133 1.00 40.66 207 GLN A N 1
ATOM 1548 C CA . GLN A 1 207 ? -12.751 -18.401 -27.764 1.00 40.66 207 GLN A CA 1
ATOM 1549 C C . GLN A 1 207 ? -11.643 -19.457 -27.632 1.00 40.66 207 GLN A C 1
ATOM 1551 O O . GLN A 1 207 ? -11.861 -20.642 -27.883 1.00 40.66 207 GLN A O 1
ATOM 1556 N N . ILE A 1 208 ? -10.432 -19.026 -27.266 1.00 44.19 208 ILE A N 1
ATOM 1557 C CA . ILE A 1 208 ? -9.316 -19.937 -26.982 1.00 44.19 208 ILE A CA 1
ATOM 1558 C C . ILE A 1 208 ? -9.729 -20.844 -25.818 1.00 44.19 208 ILE A C 1
ATOM 1560 O O . ILE A 1 208 ? -9.950 -20.396 -24.692 1.00 44.19 208 ILE A O 1
ATOM 1564 N N . THR A 1 209 ? -9.863 -22.133 -26.112 1.00 42.19 209 THR A N 1
ATOM 1565 C CA . THR A 1 209 ? -10.223 -23.174 -25.152 1.00 42.19 209 THR A CA 1
ATOM 1566 C C . THR A 1 209 ? -9.008 -23.470 -24.272 1.00 42.19 209 THR A C 1
ATOM 1568 O O . THR A 1 209 ? -8.031 -24.059 -24.731 1.00 42.19 209 THR A O 1
ATOM 1571 N N . THR A 1 210 ? -9.032 -23.044 -23.011 1.00 39.50 210 THR A N 1
ATOM 1572 C CA . THR A 1 210 ? -8.016 -23.416 -22.019 1.00 39.50 210 THR A CA 1
ATOM 1573 C C . THR A 1 210 ? -8.216 -24.871 -21.574 1.00 39.50 210 THR A C 1
ATOM 1575 O O . THR A 1 210 ? -9.332 -25.244 -21.205 1.00 39.50 210 THR A O 1
ATOM 1578 N N . PRO A 1 211 ? -7.170 -25.718 -21.581 1.00 41.84 211 PRO A N 1
ATOM 1579 C CA . PRO A 1 211 ? -7.282 -27.082 -21.084 1.00 41.84 211 PRO A CA 1
ATOM 1580 C C . PRO A 1 211 ? -7.320 -27.092 -19.550 1.00 41.84 211 PRO A C 1
ATOM 1582 O O . PRO A 1 211 ? -6.434 -26.563 -18.879 1.00 41.84 211 PRO A O 1
ATOM 1585 N N . VAL A 1 212 ? -8.360 -27.721 -19.003 1.00 41.25 212 VAL A N 1
ATOM 1586 C CA . VAL A 1 212 ? -8.495 -28.056 -17.581 1.00 41.25 212 VAL A CA 1
ATOM 1587 C C . VAL A 1 212 ? -7.619 -29.280 -17.298 1.00 41.25 212 VAL A C 1
ATOM 1589 O O . VAL A 1 212 ? -7.889 -30.361 -17.816 1.00 41.25 212 VAL A O 1
ATOM 1592 N N . LEU A 1 213 ? -6.569 -29.111 -16.491 1.00 41.41 213 LEU A N 1
ATOM 1593 C CA . LEU A 1 213 ? -5.797 -30.210 -15.895 1.00 41.41 213 LEU A CA 1
ATOM 1594 C C . LEU A 1 213 ? -6.300 -30.474 -14.462 1.00 41.41 213 LEU A C 1
ATOM 1596 O O . LEU A 1 213 ? -6.707 -29.520 -13.794 1.00 41.41 213 LEU A O 1
ATOM 1600 N N . PRO A 1 214 ? -6.300 -31.733 -13.982 1.00 44.56 214 PRO A N 1
ATOM 1601 C CA . PRO A 1 214 ? -6.914 -32.103 -12.714 1.00 44.56 214 PRO A CA 1
ATOM 1602 C C . PRO A 1 214 ? -6.017 -31.761 -11.517 1.00 44.56 214 PRO A C 1
ATOM 1604 O O . PRO A 1 214 ? -4.798 -31.917 -11.570 1.00 44.56 214 PRO A O 1
ATOM 1607 N N . GLU A 1 215 ? -6.659 -31.330 -10.430 1.00 45.97 215 GLU A N 1
ATOM 1608 C CA . GLU A 1 215 ? -6.087 -31.193 -9.090 1.00 45.97 215 GLU A CA 1
ATOM 1609 C C . GLU A 1 215 ? -5.621 -32.546 -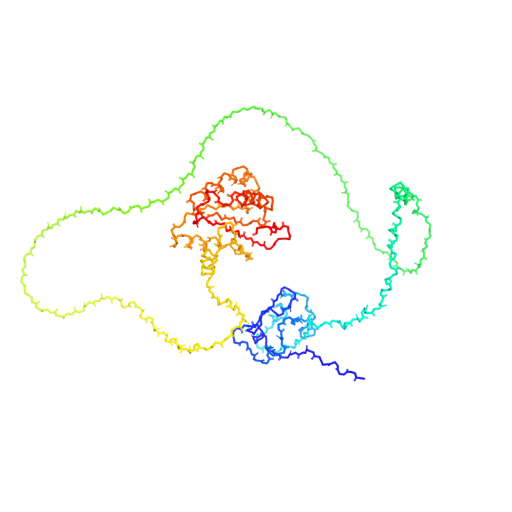8.537 1.00 45.97 215 GLU A C 1
ATOM 1611 O O . GLU A 1 215 ? -6.436 -33.451 -8.370 1.00 45.97 215 GLU A O 1
ATOM 1616 N N . GLU A 1 216 ? -4.355 -32.633 -8.119 1.00 46.03 216 GLU A N 1
ATOM 1617 C CA . GLU A 1 216 ? -3.919 -33.568 -7.078 1.00 46.03 216 GLU A CA 1
ATOM 1618 C C . GLU A 1 216 ? -2.991 -32.858 -6.068 1.00 46.03 216 GLU A C 1
ATOM 1620 O O . GLU A 1 216 ? -2.161 -32.014 -6.405 1.00 46.03 216 GLU A O 1
ATOM 1625 N N . PHE A 1 217 ? -3.228 -33.165 -4.793 1.00 41.91 217 PHE A N 1
ATOM 1626 C CA . PHE A 1 217 ? -2.818 -32.480 -3.562 1.00 41.91 217 PHE A CA 1
ATOM 1627 C C . PHE A 1 217 ? -1.319 -32.609 -3.202 1.00 41.91 217 PHE A C 1
ATOM 1629 O O . PHE A 1 217 ? -0.804 -33.722 -3.196 1.00 41.91 217 PHE A O 1
ATOM 1636 N N . ASN A 1 218 ? -0.664 -31.529 -2.726 1.00 33.44 218 ASN A N 1
ATOM 1637 C CA . ASN A 1 218 ? -0.297 -31.338 -1.298 1.00 33.44 218 ASN A CA 1
ATOM 1638 C C . ASN A 1 218 ? 0.679 -30.162 -1.012 1.00 33.44 218 ASN A C 1
ATOM 1640 O O . ASN A 1 218 ? 1.773 -30.084 -1.555 1.00 33.44 218 ASN A O 1
ATOM 1644 N N . THR A 1 219 ? 0.254 -29.313 -0.064 1.00 41.34 219 THR A N 1
ATOM 1645 C CA . THR A 1 219 ? 0.992 -28.544 0.972 1.00 41.34 219 THR A CA 1
ATOM 1646 C C . THR A 1 219 ? 2.306 -27.788 0.677 1.00 41.34 219 THR A C 1
ATOM 1648 O O . THR A 1 219 ? 3.333 -28.370 0.363 1.00 41.34 219 THR A O 1
ATOM 1651 N N . GLN A 1 220 ? 2.275 -26.493 1.046 1.00 41.25 220 GLN A N 1
ATOM 1652 C CA . GLN A 1 220 ? 3.391 -25.560 1.308 1.00 41.25 220 GLN A CA 1
ATOM 1653 C C . GLN A 1 220 ? 4.118 -24.933 0.107 1.00 41.25 220 GLN A C 1
ATOM 1655 O O . GLN A 1 220 ? 5.303 -25.118 -0.119 1.00 41.25 220 GLN A O 1
ATOM 1660 N N . SER A 1 221 ? 3.422 -24.025 -0.570 1.00 33.28 221 SER A N 1
ATOM 1661 C CA . SER A 1 221 ? 3.852 -22.625 -0.699 1.00 33.28 221 SER A CA 1
ATOM 1662 C C . SER A 1 221 ? 2.701 -21.889 -1.365 1.00 33.28 221 SER A C 1
ATOM 1664 O O . SER A 1 221 ? 2.269 -22.261 -2.455 1.00 33.28 221 SER A O 1
ATOM 1666 N N . ARG A 1 222 ? 2.131 -20.894 -0.683 1.00 35.56 222 ARG A N 1
ATOM 1667 C CA . ARG A 1 222 ? 1.043 -20.068 -1.210 1.00 35.56 222 ARG A CA 1
ATOM 1668 C C . ARG A 1 222 ? 1.652 -19.170 -2.292 1.00 35.56 222 ARG A C 1
ATOM 1670 O O . ARG A 1 222 ? 1.908 -17.997 -2.051 1.00 35.56 222 ARG A O 1
ATOM 1677 N N . ARG A 1 223 ? 1.933 -19.748 -3.467 1.00 38.38 223 ARG A N 1
ATOM 1678 C CA . ARG A 1 223 ? 2.210 -19.023 -4.706 1.00 38.38 223 ARG A CA 1
ATOM 1679 C C . ARG A 1 223 ? 1.042 -18.067 -4.876 1.00 38.38 223 ARG A C 1
ATOM 1681 O O . ARG A 1 223 ? -0.085 -18.506 -5.106 1.00 38.38 223 ARG A O 1
ATOM 1688 N N . ALA A 1 224 ? 1.287 -16.779 -4.667 1.00 43.28 224 ALA A N 1
ATOM 1689 C CA . ALA A 1 224 ? 0.340 -15.756 -5.052 1.00 43.28 224 ALA A CA 1
ATOM 1690 C C . ALA A 1 224 ? 0.192 -15.891 -6.566 1.00 43.28 224 ALA A C 1
ATOM 1692 O O . ALA A 1 224 ? 1.042 -15.428 -7.317 1.00 43.28 224 ALA A O 1
ATOM 1693 N N . SER A 1 225 ? -0.850 -16.595 -7.016 1.00 45.31 225 SER A N 1
ATOM 1694 C CA . SER A 1 225 ? -1.327 -16.484 -8.388 1.00 45.31 225 SER A CA 1
ATOM 1695 C C . SER A 1 225 ? -1.334 -14.997 -8.712 1.00 45.31 225 SER A C 1
ATOM 1697 O O . SER A 1 225 ? -1.914 -14.238 -7.926 1.00 45.31 225 SER A O 1
ATOM 1699 N N . GLU A 1 226 ? -0.657 -14.580 -9.780 1.00 44.84 226 GLU A N 1
ATOM 1700 C CA . GLU A 1 226 ? -0.590 -13.191 -10.233 1.00 44.84 226 GLU A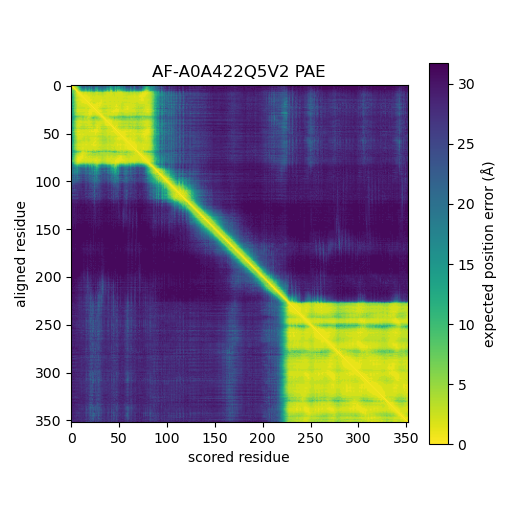 CA 1
ATOM 1701 C C . GLU A 1 226 ? -1.993 -12.698 -10.612 1.00 44.84 226 GLU A C 1
ATOM 1703 O O . GLU A 1 226 ? -2.370 -12.564 -11.769 1.00 44.84 226 GLU A O 1
ATOM 1708 N N . GLY A 1 227 ? -2.825 -12.447 -9.606 1.00 58.50 227 GLY A N 1
ATOM 1709 C CA . GLY A 1 227 ? -4.026 -11.665 -9.753 1.00 58.50 227 GLY A CA 1
ATOM 1710 C C . GLY A 1 227 ? -3.604 -10.246 -10.089 1.00 58.50 227 GLY A C 1
ATOM 1711 O O . GLY A 1 227 ? -2.610 -9.745 -9.546 1.00 58.50 227 GLY A O 1
ATOM 1712 N N . THR A 1 228 ? -4.384 -9.598 -10.950 1.00 84.25 228 THR A N 1
ATOM 1713 C CA . THR A 1 228 ? -4.318 -8.150 -11.161 1.00 84.25 228 THR A CA 1
ATOM 1714 C C . THR A 1 228 ? -4.288 -7.431 -9.807 1.00 84.25 228 THR A C 1
ATOM 1716 O O . THR A 1 228 ? -4.861 -7.924 -8.831 1.00 84.25 228 THR A O 1
ATOM 1719 N N . VAL A 1 229 ? -3.639 -6.265 -9.725 1.00 87.12 229 VAL A N 1
ATOM 1720 C CA . VAL A 1 229 ? -3.557 -5.451 -8.489 1.00 87.12 229 VAL A CA 1
ATOM 1721 C C . VAL A 1 229 ? -4.934 -5.322 -7.823 1.00 87.12 229 VAL A C 1
ATOM 1723 O O . VAL A 1 229 ? -5.081 -5.562 -6.626 1.00 87.12 229 VAL A O 1
ATOM 1726 N N . ARG A 1 230 ? -5.972 -5.109 -8.639 1.00 89.31 230 ARG A N 1
ATOM 1727 C CA . ARG A 1 230 ? -7.385 -5.102 -8.241 1.00 89.31 230 ARG A CA 1
ATOM 1728 C C . ARG A 1 230 ? -7.822 -6.358 -7.477 1.00 89.31 230 ARG A C 1
ATOM 1730 O O . ARG A 1 230 ? -8.461 -6.245 -6.435 1.00 89.31 230 ARG A O 1
ATOM 1737 N N . ARG A 1 231 ? -7.492 -7.556 -7.974 1.00 90.75 231 ARG A N 1
ATOM 1738 C CA . ARG A 1 231 ? -7.828 -8.829 -7.312 1.00 90.75 231 ARG A CA 1
ATOM 1739 C C . ARG A 1 231 ? -7.101 -8.969 -5.978 1.00 90.75 231 ARG A C 1
ATOM 1741 O O . ARG A 1 231 ? -7.709 -9.433 -5.021 1.00 90.75 231 ARG A O 1
ATOM 1748 N N . ARG A 1 232 ? -5.834 -8.546 -5.904 1.00 91.50 232 ARG A N 1
ATOM 1749 C CA . ARG A 1 232 ? -5.055 -8.588 -4.655 1.00 91.50 232 ARG A CA 1
ATOM 1750 C C . ARG A 1 232 ? -5.641 -7.653 -3.599 1.00 91.50 232 ARG A C 1
ATOM 1752 O O . ARG A 1 232 ? -5.802 -8.076 -2.462 1.00 91.50 232 ARG A O 1
ATOM 1759 N N . ILE A 1 233 ? -6.019 -6.429 -3.980 1.00 93.62 233 ILE A N 1
ATOM 1760 C CA . ILE A 1 233 ? -6.683 -5.468 -3.082 1.00 93.62 233 ILE A CA 1
ATOM 1761 C C . ILE A 1 233 ? -8.015 -6.035 -2.588 1.00 93.62 233 ILE A C 1
ATOM 1763 O O . ILE A 1 233 ? -8.262 -6.053 -1.387 1.00 93.62 233 ILE A O 1
ATOM 1767 N N . MET A 1 234 ? -8.850 -6.538 -3.499 1.00 93.75 234 MET A N 1
ATOM 1768 C CA . MET A 1 234 ? -10.150 -7.122 -3.157 1.00 93.75 234 MET A CA 1
ATOM 1769 C C . MET A 1 234 ? -10.000 -8.273 -2.159 1.00 93.75 234 MET A C 1
ATOM 1771 O O . MET A 1 234 ? -10.630 -8.268 -1.106 1.00 93.75 234 MET A O 1
ATOM 1775 N N . GLN A 1 235 ? -9.074 -9.194 -2.434 1.00 93.81 235 GLN A N 1
ATOM 1776 C CA . GLN A 1 235 ? -8.780 -10.311 -1.546 1.00 93.81 235 GLN A CA 1
ATOM 1777 C C . GLN A 1 235 ? -8.240 -9.843 -0.186 1.00 93.81 235 GLN A C 1
ATOM 1779 O O . GLN A 1 235 ? -8.634 -10.376 0.848 1.00 93.81 235 GLN A O 1
ATOM 1784 N N . ALA A 1 236 ? -7.341 -8.853 -0.164 1.00 94.38 236 ALA A N 1
ATOM 1785 C CA . ALA A 1 236 ? -6.798 -8.312 1.078 1.00 94.38 236 ALA A CA 1
ATOM 1786 C C . ALA A 1 236 ? -7.906 -7.701 1.943 1.00 94.38 236 ALA A C 1
ATOM 1788 O O . ALA A 1 236 ? -8.004 -8.015 3.123 1.00 94.38 236 ALA A O 1
ATOM 1789 N N . VAL A 1 237 ? -8.787 -6.897 1.352 1.00 94.31 237 VAL A N 1
ATOM 1790 C CA . VAL A 1 237 ? -9.879 -6.241 2.078 1.00 94.31 237 VAL A CA 1
ATOM 1791 C C . VAL A 1 237 ? -10.908 -7.242 2.628 1.00 94.31 237 VAL A C 1
ATOM 1793 O O . VAL A 1 237 ? -11.428 -7.043 3.730 1.00 94.31 237 VAL A O 1
ATOM 1796 N N . GLU A 1 238 ? -11.181 -8.323 1.897 1.00 92.44 238 GLU A N 1
ATOM 1797 C CA . GLU A 1 238 ? -12.066 -9.404 2.349 1.00 92.44 238 GLU A CA 1
ATOM 1798 C C . GLU A 1 238 ? -11.463 -10.225 3.495 1.00 92.44 238 GLU A C 1
ATOM 1800 O O . GLU A 1 238 ? -12.186 -10.629 4.404 1.00 92.44 238 GLU A O 1
ATOM 1805 N N . MET A 1 239 ? -10.148 -10.467 3.469 1.00 93.19 239 MET A N 1
ATOM 1806 C CA . MET A 1 239 ? -9.461 -11.265 4.491 1.00 93.19 239 MET A CA 1
ATOM 1807 C C . MET A 1 239 ? -9.093 -10.466 5.744 1.00 93.19 239 MET A C 1
ATOM 1809 O O . MET A 1 239 ? -8.913 -11.062 6.806 1.00 93.19 239 MET A O 1
ATOM 1813 N N . VAL A 1 240 ? -8.930 -9.145 5.631 1.00 93.50 240 VAL A N 1
ATOM 1814 C CA . VAL A 1 240 ? -8.463 -8.311 6.741 1.00 93.50 240 VAL A CA 1
ATOM 1815 C C . VAL A 1 240 ? -9.555 -8.175 7.810 1.00 93.50 240 VAL A C 1
ATOM 1817 O O . VAL A 1 240 ? -10.665 -7.721 7.502 1.00 93.50 240 VAL A O 1
ATOM 1820 N N . PRO A 1 241 ? -9.260 -8.565 9.068 1.00 90.38 241 PRO A N 1
ATOM 1821 C CA . PRO A 1 241 ? -10.194 -8.413 10.172 1.00 90.38 241 PRO A CA 1
ATOM 1822 C C . PRO A 1 241 ? -10.343 -6.941 10.565 1.00 90.38 241 PRO A C 1
ATOM 1824 O O . PRO A 1 241 ? -9.548 -6.078 10.189 1.00 90.38 241 PRO A O 1
ATOM 1827 N N . LEU A 1 242 ? -11.365 -6.653 11.368 1.00 89.00 242 LEU A N 1
ATOM 1828 C CA . LEU A 1 242 ? -11.540 -5.323 11.943 1.00 89.00 242 LEU A CA 1
ATOM 1829 C C . LEU A 1 242 ? -10.345 -4.953 12.819 1.00 89.00 242 LEU A C 1
ATOM 1831 O O . LEU A 1 242 ? -9.826 -5.790 13.551 1.00 89.00 242 LEU A O 1
ATOM 1835 N N . GLY A 1 243 ? -9.917 -3.696 12.713 1.00 85.62 243 GLY A N 1
ATOM 1836 C CA . GLY A 1 243 ? -8.756 -3.183 13.439 1.00 85.62 243 GLY A CA 1
ATOM 1837 C C . GLY A 1 243 ? -7.412 -3.387 12.750 1.00 85.62 243 GLY A C 1
ATOM 1838 O O . GLY A 1 243 ? -6.452 -2.726 13.127 1.00 85.62 243 GLY A O 1
ATOM 1839 N N . ALA A 1 244 ? -7.334 -4.241 11.728 1.00 92.56 244 ALA A N 1
ATOM 1840 C CA . ALA A 1 244 ? -6.116 -4.429 10.952 1.00 92.56 244 ALA A CA 1
ATOM 1841 C C . ALA A 1 244 ? -6.075 -3.508 9.721 1.00 92.56 244 ALA A C 1
ATOM 1843 O O . ALA A 1 244 ? -7.105 -3.114 9.163 1.00 92.56 244 ALA A O 1
ATOM 1844 N N . CYS A 1 245 ? -4.857 -3.176 9.296 1.00 95.81 245 CYS A N 1
ATOM 1845 C CA . CYS A 1 245 ? -4.602 -2.344 8.127 1.00 95.81 245 CYS A CA 1
ATOM 1846 C C . CYS A 1 245 ? -4.226 -3.202 6.913 1.00 95.81 245 CYS A C 1
ATOM 1848 O O . CYS A 1 245 ? -3.549 -4.223 7.027 1.00 95.81 245 CYS A O 1
ATOM 1850 N N . VAL A 1 246 ? -4.628 -2.759 5.723 1.00 96.56 246 VAL A N 1
ATOM 1851 C CA . VAL A 1 246 ? -4.075 -3.249 4.456 1.00 96.56 246 VAL A CA 1
ATOM 1852 C C . VAL A 1 246 ? -2.911 -2.338 4.079 1.00 96.56 246 VAL A C 1
ATOM 1854 O O . VAL A 1 246 ? -3.121 -1.152 3.831 1.00 96.56 246 VAL A O 1
ATOM 1857 N N . ILE A 1 247 ? -1.693 -2.874 4.007 1.00 95.62 247 ILE A N 1
ATOM 1858 C CA . ILE A 1 247 ? -0.516 -2.112 3.571 1.00 95.62 247 ILE A CA 1
ATOM 1859 C C . ILE A 1 247 ? -0.227 -2.419 2.101 1.00 95.62 247 ILE A C 1
ATOM 1861 O O . ILE A 1 247 ? 0.068 -3.553 1.725 1.00 95.62 247 ILE A O 1
ATOM 1865 N N . CYS A 1 248 ? -0.287 -1.386 1.268 1.00 94.69 248 CYS A N 1
ATOM 1866 C CA . CYS A 1 248 ? 0.108 -1.423 -0.131 1.00 94.69 248 CYS A CA 1
ATOM 1867 C C . CYS A 1 248 ? 1.506 -0.815 -0.265 1.00 94.69 248 CYS A C 1
ATOM 1869 O O . CYS A 1 248 ? 1.658 0.408 -0.317 1.00 94.69 248 CYS A O 1
ATOM 1871 N N . VAL A 1 249 ? 2.525 -1.678 -0.313 1.00 93.56 249 VAL A N 1
ATOM 1872 C CA . VAL A 1 249 ? 3.894 -1.255 -0.624 1.00 93.56 249 VAL A CA 1
ATOM 1873 C C . VAL A 1 249 ? 4.024 -1.128 -2.138 1.00 93.56 249 VAL A C 1
ATOM 1875 O O . VAL A 1 249 ? 3.898 -2.118 -2.859 1.00 93.56 249 VAL A O 1
ATOM 1878 N N . CYS A 1 250 ? 4.222 0.092 -2.625 1.00 87.69 250 CYS A N 1
ATOM 1879 C CA . CYS A 1 250 ? 4.313 0.396 -4.049 1.00 87.69 250 CYS A CA 1
ATOM 1880 C C . CYS A 1 250 ? 5.567 1.230 -4.324 1.00 87.69 250 CYS A C 1
ATOM 1882 O O . CYS A 1 250 ? 5.915 2.108 -3.536 1.00 87.69 250 CYS A O 1
ATOM 1884 N N . HIS A 1 251 ? 6.234 0.959 -5.444 1.00 87.12 251 HIS A N 1
ATOM 1885 C CA . HIS A 1 251 ? 7.358 1.750 -5.943 1.00 87.12 251 HIS A CA 1
ATOM 1886 C C . HIS A 1 251 ? 6.887 2.535 -7.162 1.00 87.12 251 HIS A C 1
ATOM 1888 O O . HIS A 1 251 ? 6.426 1.927 -8.124 1.00 87.12 251 HIS A O 1
ATOM 1894 N N . GLU A 1 252 ? 6.939 3.867 -7.088 1.00 78.31 252 GLU A N 1
ATOM 1895 C CA . GLU A 1 252 ? 6.638 4.811 -8.184 1.00 78.31 252 GLU A CA 1
ATOM 1896 C C . GLU A 1 252 ? 5.213 4.762 -8.781 1.00 78.31 252 GLU A C 1
ATOM 1898 O O . GLU A 1 252 ? 4.852 5.610 -9.595 1.00 78.31 252 GLU A O 1
ATOM 1903 N N . VAL A 1 253 ? 4.365 3.826 -8.347 1.00 82.19 253 VAL A N 1
ATOM 1904 C CA . VAL A 1 253 ? 2.976 3.671 -8.794 1.00 82.19 253 VAL A CA 1
ATOM 1905 C C . VAL A 1 253 ? 2.027 3.964 -7.636 1.00 82.19 253 VAL A C 1
ATOM 1907 O O . VAL A 1 253 ? 2.161 3.399 -6.552 1.00 82.19 253 VAL A O 1
ATOM 1910 N N . ASN A 1 254 ? 1.043 4.835 -7.866 1.00 82.12 254 ASN A N 1
ATOM 1911 C CA . ASN A 1 254 ? -0.005 5.131 -6.893 1.00 82.12 254 ASN A CA 1
ATOM 1912 C C . ASN A 1 254 ? -1.215 4.203 -7.127 1.00 82.12 254 ASN A C 1
ATOM 1914 O O . ASN A 1 254 ? -1.912 4.401 -8.121 1.00 82.12 254 ASN A O 1
ATOM 1918 N N . PRO A 1 255 ? -1.511 3.240 -6.230 1.00 90.75 255 PRO A N 1
ATOM 1919 C CA . PRO A 1 255 ? -2.581 2.256 -6.428 1.00 90.75 255 PRO A CA 1
ATOM 1920 C C . PRO A 1 255 ? -3.991 2.822 -6.172 1.00 90.75 255 PRO A C 1
ATOM 1922 O O . PRO A 1 255 ? -4.949 2.062 -6.023 1.00 90.75 255 PRO A O 1
ATOM 1925 N N . ILE A 1 256 ? -4.133 4.146 -6.020 1.00 94.06 256 ILE A N 1
ATOM 1926 C CA . ILE A 1 256 ? -5.399 4.766 -5.623 1.00 94.06 256 ILE A CA 1
ATOM 1927 C C . ILE A 1 256 ? -6.526 4.491 -6.619 1.00 94.06 256 ILE A C 1
ATOM 1929 O O . ILE A 1 256 ? -7.634 4.187 -6.191 1.00 94.06 256 ILE A O 1
ATOM 1933 N N . ALA A 1 257 ? -6.242 4.514 -7.923 1.00 92.88 257 ALA A N 1
ATOM 1934 C CA . ALA A 1 257 ? -7.252 4.279 -8.952 1.00 92.88 257 ALA A CA 1
ATOM 1935 C C . ALA A 1 257 ? -7.830 2.857 -8.850 1.00 92.88 257 ALA A C 1
ATOM 1937 O O . ALA A 1 257 ? -9.037 2.644 -8.970 1.00 92.88 257 ALA A O 1
ATOM 1938 N N . GLU A 1 258 ? -6.980 1.869 -8.573 1.00 94.44 258 GLU A N 1
ATOM 1939 C CA . GLU A 1 258 ? -7.388 0.486 -8.366 1.00 94.44 258 GLU A CA 1
ATOM 1940 C C . GLU A 1 258 ? -8.185 0.326 -7.072 1.00 94.44 258 GLU A C 1
ATOM 1942 O O . GLU A 1 258 ? -9.187 -0.390 -7.069 1.00 94.44 258 GLU A O 1
ATOM 1947 N N . ILE A 1 259 ? -7.777 0.995 -5.988 1.00 96.06 259 ILE A N 1
ATOM 1948 C CA . ILE A 1 259 ? -8.504 0.986 -4.710 1.00 96.06 259 ILE A CA 1
ATOM 1949 C C . ILE A 1 259 ? -9.898 1.595 -4.886 1.00 96.06 259 ILE A C 1
ATOM 1951 O O . ILE A 1 259 ? -10.882 0.989 -4.460 1.00 96.06 259 ILE A O 1
ATOM 1955 N N . GLU A 1 260 ? -9.994 2.744 -5.556 1.00 95.69 260 GLU A N 1
ATOM 1956 C CA . GLU A 1 260 ? -11.258 3.409 -5.873 1.00 95.69 260 GLU A CA 1
ATOM 1957 C C . GLU A 1 260 ? -12.171 2.507 -6.692 1.00 95.69 260 GLU A C 1
ATOM 1959 O O . GLU A 1 260 ? -13.330 2.303 -6.333 1.00 95.69 260 GLU A O 1
ATOM 1964 N N . LEU A 1 261 ? -11.638 1.873 -7.736 1.00 94.50 261 LEU A N 1
ATOM 1965 C CA . LEU A 1 261 ? -12.413 0.963 -8.566 1.00 94.50 261 LEU A CA 1
ATOM 1966 C C . LEU A 1 261 ? -12.933 -0.247 -7.772 1.00 94.50 261 LEU A C 1
ATOM 1968 O O . LEU A 1 261 ? -14.072 -0.679 -7.978 1.00 94.50 261 LEU A O 1
ATOM 1972 N N . VAL A 1 262 ? -12.132 -0.811 -6.857 1.00 95.81 262 VAL A N 1
ATOM 1973 C CA . VAL A 1 262 ? -12.582 -1.902 -5.972 1.00 95.81 262 VAL A CA 1
ATOM 1974 C C . VAL A 1 262 ? -13.667 -1.410 -5.021 1.00 95.81 262 VAL A C 1
ATOM 1976 O O . VAL A 1 262 ? -14.702 -2.066 -4.906 1.00 95.81 262 VAL A O 1
ATOM 1979 N N . ALA A 1 263 ? -13.482 -0.260 -4.379 1.00 96.12 263 ALA A N 1
ATOM 1980 C CA . ALA A 1 263 ? -14.482 0.284 -3.469 1.00 96.12 263 ALA A CA 1
ATOM 1981 C C . ALA A 1 263 ? -15.798 0.600 -4.189 1.00 96.12 263 ALA A C 1
ATOM 1983 O O . ALA A 1 263 ? -16.856 0.244 -3.678 1.00 96.12 263 ALA A O 1
ATOM 1984 N N . MET A 1 264 ? -15.749 1.156 -5.406 1.00 95.00 264 MET A N 1
ATOM 1985 C CA . MET A 1 264 ? -16.933 1.346 -6.253 1.00 95.00 264 MET A CA 1
ATOM 1986 C C . MET A 1 264 ? -17.619 0.012 -6.566 1.00 95.00 264 MET A C 1
ATOM 1988 O O . MET A 1 264 ? -18.839 -0.086 -6.487 1.00 95.00 264 MET A O 1
ATOM 1992 N N . THR A 1 265 ? -16.842 -1.036 -6.859 1.00 95.50 265 THR A N 1
ATOM 1993 C CA . THR A 1 265 ? -17.379 -2.388 -7.114 1.00 95.50 265 THR A CA 1
ATOM 1994 C C . THR A 1 265 ? -18.103 -2.950 -5.891 1.00 95.50 265 THR A C 1
ATOM 1996 O O . THR A 1 265 ? -19.131 -3.607 -6.027 1.00 95.50 265 THR A O 1
ATOM 1999 N N . LEU A 1 266 ? -17.580 -2.678 -4.695 1.00 94.81 266 LEU A N 1
ATOM 2000 C CA . LEU A 1 266 ? -18.152 -3.116 -3.421 1.00 94.81 266 LEU A CA 1
ATOM 2001 C C . LEU A 1 266 ? -19.145 -2.105 -2.824 1.00 94.81 266 LEU A C 1
ATOM 2003 O O . LEU A 1 266 ? -19.617 -2.309 -1.704 1.00 94.81 266 LEU A O 1
ATOM 2007 N N . ASN A 1 267 ? -19.457 -1.029 -3.556 1.00 96.06 267 ASN A N 1
ATOM 2008 C CA . ASN A 1 267 ? -20.295 0.086 -3.127 1.00 96.06 267 ASN A CA 1
ATOM 2009 C C . ASN A 1 267 ? -19.905 0.633 -1.737 1.0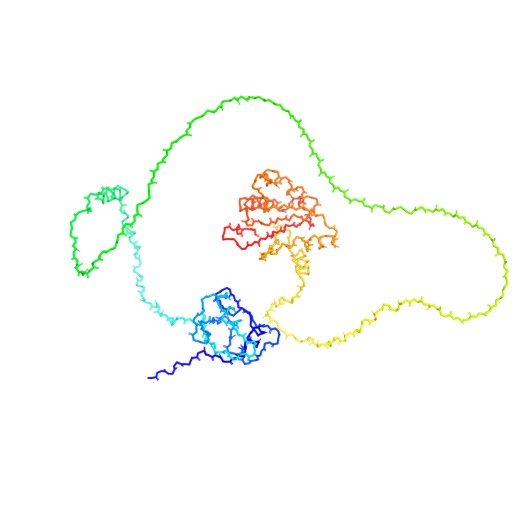0 96.06 267 ASN A C 1
ATOM 2011 O O . ASN A 1 267 ? -20.739 0.759 -0.836 1.00 96.06 267 ASN A O 1
ATOM 2015 N N . ARG A 1 268 ? -18.608 0.894 -1.539 1.00 96.44 268 ARG A N 1
ATOM 2016 C CA . ARG A 1 268 ? -18.043 1.419 -0.290 1.00 96.44 268 ARG A CA 1
ATOM 2017 C C . ARG A 1 268 ? -17.601 2.872 -0.460 1.00 96.44 268 ARG A C 1
ATOM 2019 O O . ARG A 1 268 ? -16.904 3.168 -1.429 1.00 96.44 268 ARG A O 1
ATOM 2026 N N . PRO A 1 269 ? -17.970 3.773 0.469 1.00 96.94 269 PRO A N 1
ATOM 2027 C CA . PRO A 1 269 ? -17.453 5.133 0.452 1.00 96.94 269 PRO A CA 1
ATOM 2028 C C . PRO A 1 269 ? -15.959 5.125 0.785 1.00 96.94 269 PRO A C 1
ATOM 2030 O O . PRO A 1 269 ? -15.512 4.317 1.600 1.00 96.94 269 PRO A O 1
ATOM 2033 N N . ILE A 1 270 ? -15.191 6.023 0.168 1.00 97.31 270 ILE A N 1
ATOM 2034 C CA . ILE A 1 270 ? -13.764 6.208 0.448 1.00 97.31 270 ILE A CA 1
ATOM 2035 C C . ILE A 1 270 ? -13.534 7.610 1.006 1.00 97.31 270 ILE A C 1
ATOM 2037 O O . ILE A 1 270 ? -14.066 8.591 0.490 1.00 97.31 270 ILE A O 1
ATOM 2041 N N . VAL A 1 271 ? -12.673 7.694 2.015 1.00 97.62 271 VAL A N 1
ATOM 2042 C CA . VAL A 1 271 ? -12.049 8.929 2.482 1.00 97.62 271 VAL A CA 1
ATOM 2043 C C . VAL A 1 271 ? -10.550 8.824 2.218 1.00 97.62 271 VAL A C 1
ATOM 2045 O O . VAL A 1 271 ? -9.863 8.002 2.824 1.00 97.62 271 VAL A O 1
ATOM 2048 N N . THR A 1 272 ? -10.041 9.637 1.295 1.00 96.62 272 THR A N 1
ATOM 2049 C CA . THR A 1 272 ? -8.621 9.656 0.919 1.00 96.62 272 THR A CA 1
ATOM 2050 C C . THR A 1 272 ? -7.874 10.785 1.617 1.00 96.62 272 THR A C 1
ATOM 2052 O O . THR A 1 272 ? -8.285 11.944 1.535 1.00 96.62 272 THR A O 1
ATOM 2055 N N . VAL A 1 273 ? -6.725 10.479 2.212 1.00 96.56 273 VAL A N 1
ATOM 2056 C CA . VAL A 1 273 ? -5.790 11.471 2.751 1.00 96.56 273 VAL A CA 1
ATOM 2057 C C . VAL A 1 273 ? -4.446 11.311 2.049 1.00 96.56 273 VAL A C 1
ATOM 2059 O O . VAL A 1 273 ? -3.740 10.328 2.261 1.00 96.56 273 VAL A O 1
ATOM 2062 N N . ASP A 1 274 ? -4.076 12.284 1.215 1.00 95.19 274 ASP A N 1
ATOM 2063 C CA . ASP A 1 274 ? -2.771 12.301 0.552 1.00 95.19 274 ASP A CA 1
ATOM 2064 C C . ASP A 1 274 ? -1.733 13.043 1.399 1.00 95.19 274 ASP A C 1
ATOM 2066 O O . ASP A 1 274 ? -1.839 14.244 1.652 1.00 95.19 274 ASP A O 1
ATOM 2070 N N . LEU A 1 275 ? -0.696 12.324 1.829 1.00 94.69 275 LEU A N 1
ATOM 2071 C CA . LEU A 1 275 ? 0.437 12.882 2.566 1.00 94.69 275 LEU A CA 1
ATOM 2072 C C . LEU A 1 275 ? 1.583 13.324 1.643 1.00 94.69 275 LEU A C 1
ATOM 2074 O O . LEU A 1 275 ? 2.564 13.904 2.113 1.00 94.69 275 LEU A O 1
ATOM 2078 N N . GLY A 1 276 ? 1.464 13.100 0.335 1.00 90.88 276 GLY A N 1
ATOM 2079 C CA . GLY A 1 276 ? 2.390 13.576 -0.692 1.00 90.88 276 GLY A CA 1
ATOM 2080 C C . GLY A 1 276 ? 2.288 15.081 -0.943 1.00 90.88 276 GLY A C 1
ATOM 2081 O O . GLY A 1 276 ? 3.247 15.696 -1.413 1.00 90.88 276 GLY A O 1
ATOM 2082 N N . VAL A 1 277 ? 1.169 15.707 -0.564 1.00 92.56 277 VAL A N 1
ATOM 2083 C CA . VAL A 1 277 ? 0.984 17.157 -0.685 1.00 92.56 277 VAL A CA 1
ATOM 2084 C C . VAL A 1 277 ? 1.945 17.944 0.215 1.00 92.56 277 VAL A C 1
ATOM 2086 O O . VAL A 1 277 ? 2.481 17.449 1.217 1.00 92.56 277 VAL A O 1
ATOM 2089 N N . LYS A 1 278 ? 2.144 19.224 -0.131 1.00 90.50 278 LYS A N 1
ATOM 2090 C CA . LYS A 1 278 ? 2.965 20.169 0.646 1.00 90.50 278 LYS A CA 1
ATOM 2091 C C . LYS A 1 278 ? 2.535 20.166 2.115 1.00 90.50 278 LYS A C 1
ATOM 2093 O O . LYS A 1 278 ? 1.344 20.223 2.395 1.00 90.50 278 LYS A O 1
ATOM 2098 N N . LEU A 1 279 ? 3.499 20.223 3.039 1.00 87.62 279 LEU A N 1
ATOM 2099 C CA . LEU A 1 279 ? 3.267 20.151 4.494 1.00 87.62 279 LEU A CA 1
ATOM 2100 C C . LEU A 1 279 ? 2.128 21.054 4.996 1.00 87.62 279 LEU A C 1
ATOM 2102 O O . LEU A 1 279 ? 1.315 20.618 5.798 1.00 87.62 279 LEU A O 1
ATOM 2106 N N . ARG A 1 280 ? 2.028 22.283 4.477 1.00 88.00 280 ARG A N 1
ATOM 2107 C CA . ARG A 1 280 ? 0.983 23.257 4.848 1.00 88.00 280 ARG A CA 1
ATOM 2108 C C . ARG A 1 280 ? -0.448 22.865 4.451 1.00 88.00 280 ARG A C 1
ATOM 2110 O O . ARG A 1 280 ? -1.385 23.469 4.950 1.00 88.00 280 ARG A O 1
ATOM 2117 N N . LEU A 1 281 ? -0.595 21.946 3.496 1.00 88.44 281 LEU A N 1
ATOM 2118 C CA . LEU A 1 281 ? -1.879 21.462 2.978 1.00 88.44 281 LEU A CA 1
ATOM 2119 C C . LEU A 1 281 ? -2.300 20.143 3.630 1.00 88.44 281 LEU A C 1
ATOM 2121 O O . LEU A 1 281 ? -3.410 19.677 3.395 1.00 88.44 281 LEU A O 1
ATOM 2125 N N . ARG A 1 282 ? -1.415 19.524 4.419 1.00 90.50 282 ARG A N 1
ATOM 2126 C CA . ARG A 1 282 ? -1.742 18.294 5.134 1.00 90.50 282 ARG A CA 1
ATOM 2127 C C . ARG A 1 282 ? -2.741 18.610 6.250 1.00 90.50 282 ARG A C 1
ATOM 2129 O O . ARG A 1 282 ? -2.635 19.675 6.868 1.00 90.50 282 ARG A O 1
ATOM 2136 N N . PRO A 1 283 ? -3.689 17.704 6.534 1.00 90.62 283 PRO A N 1
ATOM 2137 C CA . PRO A 1 283 ? -4.605 17.892 7.644 1.00 90.62 283 PRO A CA 1
ATOM 2138 C C . PRO A 1 283 ? -3.820 17.975 8.954 1.00 90.62 283 PRO A C 1
ATOM 2140 O O . PRO A 1 283 ? -2.834 17.261 9.162 1.00 90.62 283 PRO A O 1
ATOM 2143 N N . LYS A 1 284 ? -4.268 18.861 9.844 1.00 94.00 284 LYS A N 1
ATOM 2144 C CA . LYS A 1 284 ? -3.766 18.888 11.217 1.00 94.00 284 LYS A CA 1
ATOM 2145 C C . LYS A 1 284 ? -4.106 17.563 11.914 1.00 94.00 284 LYS A C 1
ATOM 2147 O O . LYS A 1 284 ? -5.114 16.953 11.546 1.00 94.00 284 LYS A O 1
ATOM 2152 N N . PRO A 1 285 ? -3.319 17.126 12.911 1.00 94.19 285 PRO A N 1
ATOM 2153 C CA . PRO A 1 285 ? -3.570 15.876 13.628 1.00 94.19 285 PRO A CA 1
ATOM 2154 C C . PRO A 1 285 ? -5.004 15.739 14.153 1.00 94.19 285 PRO A C 1
ATOM 2156 O O . PRO A 1 285 ? -5.592 14.667 14.053 1.00 94.19 285 PRO A O 1
ATOM 2159 N N . GLU A 1 286 ? -5.596 16.830 14.643 1.00 95.12 286 GLU A N 1
ATOM 2160 C CA . GLU A 1 286 ? -6.957 16.842 15.182 1.00 95.12 286 GLU A CA 1
ATOM 2161 C C . GLU A 1 286 ? -7.996 16.601 14.079 1.00 95.12 286 GLU A C 1
ATOM 2163 O O . GLU A 1 286 ? -8.842 15.719 14.199 1.00 95.12 286 GLU A O 1
ATOM 2168 N N . ALA A 1 287 ? -7.872 17.320 12.959 1.00 95.25 287 ALA A N 1
ATOM 2169 C CA . ALA A 1 287 ? -8.755 17.156 11.804 1.00 95.25 287 ALA A CA 1
ATOM 2170 C C . ALA A 1 287 ? -8.611 15.763 11.167 1.00 95.25 287 ALA A C 1
ATOM 2172 O O . ALA A 1 287 ? -9.597 15.168 10.739 1.00 95.25 287 ALA A O 1
ATOM 2173 N N . PHE A 1 288 ? -7.390 15.221 11.132 1.00 97.06 288 PHE A N 1
ATOM 2174 C CA . PHE A 1 288 ? -7.127 13.857 10.679 1.00 97.06 288 PHE A CA 1
ATOM 2175 C C . PHE A 1 288 ? -7.841 12.825 11.562 1.00 97.06 288 PHE A C 1
ATOM 2177 O O . PHE A 1 288 ? -8.493 11.920 11.045 1.00 97.06 288 PHE A O 1
ATOM 2184 N N . ALA A 1 289 ? -7.763 12.980 12.887 1.00 96.56 289 ALA A N 1
ATOM 2185 C CA . ALA A 1 289 ? -8.429 12.092 13.834 1.00 96.56 289 ALA A CA 1
ATOM 2186 C C . ALA A 1 289 ? -9.959 12.156 13.720 1.00 96.56 289 ALA A C 1
ATOM 2188 O O . ALA A 1 289 ? -10.620 11.121 13.789 1.00 96.56 289 ALA A O 1
ATOM 2189 N N . GLU A 1 290 ? -10.529 13.347 13.526 1.00 96.50 290 GLU A N 1
ATOM 2190 C CA . GLU A 1 290 ? -11.968 13.517 13.302 1.00 96.50 290 GLU A CA 1
ATOM 2191 C C . GLU A 1 290 ? -12.426 12.853 12.001 1.00 96.50 290 GLU A C 1
ATOM 2193 O O . GLU A 1 290 ? -13.386 12.082 12.017 1.00 96.50 290 GLU A O 1
ATOM 2198 N N . GLN A 1 291 ? -11.705 13.074 10.895 1.00 97.00 291 GLN A N 1
ATOM 2199 C CA . GLN A 1 291 ? -11.990 12.420 9.613 1.00 97.00 291 GLN A CA 1
ATOM 2200 C C . GLN A 1 291 ? -11.901 10.898 9.719 1.00 97.00 291 GLN A C 1
ATOM 2202 O O . GLN A 1 291 ? -12.767 10.190 9.207 1.00 97.00 291 GLN A O 1
ATOM 2207 N N . PHE A 1 292 ? -10.881 10.391 10.412 1.00 97.56 292 PHE A N 1
ATOM 2208 C CA . PHE A 1 292 ? -10.721 8.964 10.655 1.00 97.56 292 PHE A CA 1
ATOM 2209 C C . PHE A 1 292 ? -11.900 8.393 11.453 1.00 97.56 292 PHE A C 1
ATOM 2211 O O . PHE A 1 292 ? -12.504 7.406 11.038 1.00 97.56 292 PHE A O 1
ATOM 2218 N N . LYS A 1 293 ? -12.281 9.036 12.563 1.00 96.25 293 LYS A N 1
ATOM 2219 C CA . LYS A 1 293 ? -13.412 8.601 13.398 1.00 96.25 293 LYS A CA 1
ATOM 2220 C C . LYS A 1 293 ? -14.728 8.595 12.620 1.00 96.25 293 LYS A C 1
ATOM 2222 O O . LYS A 1 293 ? -15.462 7.612 12.699 1.00 96.25 293 LYS A O 1
ATOM 2227 N N . ALA A 1 294 ? -14.997 9.646 11.845 1.00 97.19 294 ALA A N 1
ATOM 2228 C CA . ALA A 1 294 ? -16.178 9.722 10.989 1.00 97.19 294 ALA A CA 1
ATOM 2229 C C . ALA A 1 294 ? -16.197 8.577 9.963 1.00 97.19 294 ALA A C 1
ATOM 2231 O O . ALA A 1 294 ? -17.172 7.830 9.894 1.00 97.19 294 ALA A O 1
ATOM 2232 N N . ALA A 1 295 ? -15.083 8.357 9.256 1.00 97.12 295 ALA A N 1
ATOM 2233 C CA . ALA A 1 295 ? -14.960 7.281 8.275 1.00 97.12 295 ALA A CA 1
ATOM 2234 C C . ALA A 1 295 ? -15.180 5.889 8.893 1.00 97.12 295 ALA A C 1
ATOM 2236 O O . ALA A 1 295 ? -15.909 5.067 8.335 1.00 97.12 295 ALA A O 1
ATOM 2237 N N . MET A 1 296 ? -14.589 5.623 10.063 1.00 96.75 296 MET A N 1
ATOM 2238 C CA . MET A 1 296 ? -14.739 4.338 10.754 1.0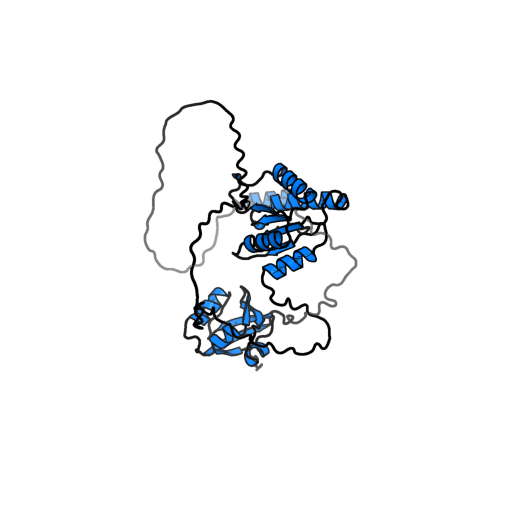0 96.75 296 MET A CA 1
ATOM 2239 C C . MET A 1 296 ? -16.176 4.095 11.230 1.00 96.75 296 MET A C 1
ATOM 2241 O O . MET A 1 296 ? -16.668 2.968 11.134 1.00 96.75 296 MET A O 1
ATOM 2245 N N . HIS A 1 297 ? -16.865 5.136 11.701 1.00 96.19 297 HIS A N 1
ATOM 2246 C CA . HIS A 1 297 ? -18.259 5.044 12.134 1.00 96.19 297 HIS A CA 1
ATOM 2247 C C . HIS A 1 297 ? -19.217 4.834 10.949 1.00 96.19 297 HIS A C 1
ATOM 2249 O O . HIS A 1 297 ? -20.121 4.003 11.008 1.00 96.19 297 HIS A O 1
ATOM 2255 N N . GLU A 1 298 ? -18.996 5.537 9.838 1.00 96.50 298 GLU A N 1
ATOM 2256 C CA . GLU A 1 298 ? -19.818 5.430 8.624 1.00 96.50 298 GLU A CA 1
ATOM 2257 C C . GLU A 1 298 ? -19.582 4.125 7.844 1.00 96.50 298 GLU A C 1
ATOM 2259 O O . GLU A 1 298 ? -20.397 3.738 7.005 1.00 96.50 298 GLU A O 1
ATOM 2264 N N . GLY A 1 299 ? -18.491 3.405 8.124 1.00 95.62 299 GLY A N 1
ATOM 2265 C CA . GLY A 1 299 ? -18.109 2.218 7.356 1.00 95.62 299 GLY A CA 1
ATOM 2266 C C . GLY A 1 299 ? -17.410 2.540 6.043 1.00 95.62 299 GLY A C 1
ATOM 2267 O O . GLY A 1 299 ? -17.447 1.722 5.122 1.00 95.62 299 GLY A O 1
ATOM 2268 N N . ALA A 1 300 ? -16.792 3.716 5.959 1.00 97.25 300 ALA A N 1
ATOM 2269 C CA . ALA A 1 300 ? -15.971 4.120 4.835 1.00 97.25 300 ALA A CA 1
ATOM 2270 C C . ALA A 1 300 ? -14.578 3.487 4.894 1.00 97.25 300 ALA A C 1
ATOM 2272 O O . ALA A 1 300 ? -14.057 3.109 5.948 1.00 97.25 300 ALA A O 1
ATOM 2273 N N . TRP A 1 301 ? -13.962 3.372 3.726 1.00 97.44 301 TRP A N 1
ATOM 2274 C CA . TRP A 1 301 ? -12.568 2.993 3.590 1.00 97.44 301 TRP A CA 1
ATOM 2275 C C . TRP A 1 301 ? -11.707 4.232 3.755 1.00 97.44 301 TRP A C 1
ATOM 2277 O O . TRP A 1 301 ? -11.819 5.188 2.993 1.00 97.44 301 TRP A O 1
ATOM 2287 N N . PHE A 1 302 ? -10.844 4.213 4.759 1.00 97.94 302 PHE A N 1
ATOM 2288 C CA . PHE A 1 302 ? -9.911 5.287 5.029 1.00 97.94 302 PHE A CA 1
ATOM 2289 C C . PHE A 1 302 ? -8.574 4.962 4.365 1.00 97.94 302 PHE A C 1
ATOM 2291 O O . PHE A 1 302 ? -7.888 4.018 4.763 1.00 97.94 302 PHE A O 1
ATOM 2298 N N . VAL A 1 303 ? -8.232 5.714 3.321 1.00 97.81 303 VAL A N 1
ATOM 2299 C CA . VAL A 1 303 ? -7.082 5.442 2.455 1.00 97.81 303 VAL A CA 1
ATOM 2300 C C . VAL A 1 303 ? -6.025 6.518 2.654 1.00 97.81 303 VAL A C 1
ATOM 2302 O O . VAL A 1 303 ? -6.246 7.688 2.348 1.00 97.81 303 VAL A O 1
ATOM 2305 N N . LEU A 1 304 ? -4.857 6.119 3.148 1.00 97.25 304 LEU A N 1
ATOM 2306 C CA . LEU A 1 304 ? -3.719 6.999 3.377 1.00 97.25 304 LEU A CA 1
ATOM 2307 C C . LEU A 1 304 ? -2.707 6.838 2.240 1.00 97.25 304 LEU A C 1
ATOM 2309 O O . LEU A 1 304 ? -2.057 5.802 2.129 1.00 97.25 304 LEU A O 1
ATOM 2313 N N . ILE A 1 305 ? -2.560 7.856 1.396 1.00 95.69 305 ILE A N 1
ATOM 2314 C CA . ILE A 1 305 ? -1.665 7.830 0.233 1.00 95.69 305 ILE A CA 1
ATOM 2315 C C . ILE A 1 305 ? -0.333 8.485 0.600 1.00 95.69 305 ILE A C 1
ATOM 2317 O O . ILE A 1 305 ? -0.295 9.468 1.344 1.00 95.69 305 ILE A O 1
ATOM 2321 N N . ASN A 1 306 ? 0.770 7.955 0.064 1.00 94.44 306 ASN A N 1
ATOM 2322 C CA . ASN A 1 306 ? 2.123 8.465 0.291 1.00 94.44 306 ASN A CA 1
ATOM 2323 C C . ASN A 1 306 ? 2.492 8.523 1.781 1.00 94.44 306 ASN A C 1
ATOM 2325 O O . ASN A 1 306 ? 3.167 9.450 2.232 1.00 94.44 306 ASN A O 1
ATOM 2329 N N . ALA A 1 307 ? 2.066 7.527 2.560 1.00 95.69 307 ALA A N 1
ATOM 2330 C CA . ALA A 1 307 ? 2.165 7.576 4.018 1.00 95.69 307 ALA A CA 1
ATOM 2331 C C . ALA A 1 307 ? 3.614 7.715 4.539 1.00 95.69 307 ALA A C 1
ATOM 2333 O O . ALA A 1 307 ? 3.864 8.384 5.543 1.00 95.69 307 ALA A O 1
ATOM 2334 N N . HIS A 1 308 ? 4.594 7.212 3.781 1.00 94.19 308 HIS A N 1
ATOM 2335 C CA . HIS A 1 308 ? 6.027 7.366 4.053 1.00 94.19 308 HIS A CA 1
ATOM 2336 C C . HIS A 1 308 ? 6.499 8.836 4.087 1.00 94.19 308 HIS A C 1
ATOM 2338 O O . HIS A 1 308 ? 7.506 9.145 4.718 1.00 94.19 308 HIS A O 1
ATOM 2344 N N . LYS A 1 309 ? 5.766 9.774 3.469 1.00 94.12 309 LYS A N 1
ATOM 2345 C CA . LYS A 1 309 ? 6.081 11.212 3.503 1.00 94.12 309 LYS A CA 1
ATOM 2346 C C . LYS A 1 309 ? 5.691 11.889 4.826 1.00 94.12 309 LYS A C 1
ATOM 2348 O O . LYS A 1 309 ? 6.026 13.062 5.021 1.00 94.12 309 LYS A O 1
ATOM 2353 N N . SER A 1 310 ? 4.958 11.210 5.717 1.00 95.19 310 SER A N 1
ATOM 2354 C CA . SER A 1 310 ? 4.537 11.744 7.021 1.00 95.19 310 SER A CA 1
ATOM 2355 C C . SER A 1 310 ? 4.440 10.659 8.096 1.00 95.19 310 SER A C 1
ATOM 2357 O O . SER A 1 310 ? 3.354 10.254 8.518 1.00 95.19 310 SER A O 1
ATOM 2359 N N . ILE A 1 311 ? 5.591 10.229 8.612 1.00 95.00 311 ILE A N 1
ATOM 2360 C CA . ILE A 1 311 ? 5.638 9.258 9.718 1.00 95.00 311 ILE A CA 1
ATOM 2361 C C . ILE A 1 311 ? 4.925 9.785 10.970 1.00 95.00 311 ILE A C 1
ATOM 2363 O O . ILE A 1 311 ? 4.274 9.014 11.667 1.00 95.00 311 ILE A O 1
ATOM 2367 N N . ALA A 1 312 ? 4.960 11.098 11.221 1.00 94.75 312 ALA A N 1
ATOM 2368 C CA . ALA A 1 312 ? 4.230 11.715 12.329 1.00 94.75 312 ALA A CA 1
ATOM 2369 C C . ALA A 1 312 ? 2.713 11.457 12.251 1.00 94.75 312 ALA A C 1
ATOM 2371 O O . ALA A 1 312 ? 2.104 11.076 13.243 1.00 94.75 312 ALA A O 1
ATOM 2372 N N . THR A 1 313 ? 2.103 11.580 11.068 1.00 95.88 313 THR A N 1
ATOM 2373 C CA . THR A 1 313 ? 0.676 11.265 10.877 1.00 95.88 313 THR A CA 1
ATOM 2374 C C . THR A 1 313 ? 0.403 9.767 11.022 1.00 95.88 313 THR A C 1
ATOM 2376 O O . THR A 1 313 ? -0.616 9.386 11.587 1.00 95.88 313 THR A O 1
ATOM 2379 N N . CYS A 1 314 ? 1.330 8.907 10.585 1.00 96.88 314 CYS A N 1
ATOM 2380 C CA . CYS A 1 314 ? 1.216 7.462 10.807 1.00 96.88 314 CYS A CA 1
ATOM 2381 C C . CYS A 1 314 ? 1.243 7.114 12.306 1.00 96.88 314 CYS A C 1
ATOM 2383 O O . CYS A 1 314 ? 0.511 6.234 12.736 1.00 96.88 314 CYS A O 1
ATOM 2385 N N . ARG A 1 315 ? 2.029 7.828 13.123 1.00 96.81 315 ARG A N 1
ATOM 2386 C CA . ARG A 1 315 ? 2.018 7.666 14.589 1.00 96.81 315 ARG A CA 1
ATOM 2387 C C . ARG A 1 315 ? 0.680 8.064 15.209 1.00 96.81 315 ARG A C 1
ATOM 2389 O O . ARG A 1 315 ? 0.186 7.352 16.069 1.00 96.81 315 ARG A O 1
ATOM 2396 N N . VAL A 1 316 ? 0.058 9.137 14.721 1.00 97.00 316 VAL A N 1
ATOM 2397 C CA . VAL A 1 316 ? -1.301 9.512 15.146 1.00 97.00 316 VAL A CA 1
ATOM 2398 C C . VAL A 1 316 ? -2.303 8.410 14.786 1.00 97.00 316 VAL A C 1
ATOM 2400 O O . VAL A 1 316 ? -3.131 8.043 15.611 1.00 97.00 316 VAL A O 1
ATOM 2403 N N . LEU A 1 317 ? -2.210 7.830 13.583 1.00 97.25 317 LEU A N 1
ATOM 2404 C CA . LEU A 1 317 ? -3.052 6.694 13.189 1.00 97.25 317 LEU A CA 1
ATOM 2405 C C . LEU A 1 317 ? -2.828 5.462 14.085 1.00 97.25 317 LEU A C 1
ATOM 2407 O O . LEU A 1 317 ? -3.796 4.828 14.494 1.00 97.25 317 LEU A O 1
ATOM 2411 N N . GLU A 1 318 ? -1.573 5.146 14.415 1.00 96.62 318 GLU A N 1
ATOM 2412 C CA . GLU A 1 318 ? -1.216 4.083 15.364 1.00 96.62 318 GLU A CA 1
ATOM 2413 C C . GLU A 1 318 ? -1.871 4.313 16.734 1.00 96.62 318 GLU A C 1
ATOM 2415 O O . GLU A 1 318 ? -2.469 3.395 17.290 1.00 96.62 318 GLU A O 1
ATOM 2420 N N . GLU A 1 319 ? -1.789 5.529 17.277 1.00 96.81 319 GLU A N 1
ATOM 2421 C CA . GLU A 1 319 ? -2.414 5.881 18.558 1.00 96.81 319 GLU A CA 1
ATOM 2422 C C . GLU A 1 319 ? -3.939 5.740 18.510 1.00 96.81 319 GLU A C 1
ATOM 2424 O O . GLU A 1 319 ? -4.529 5.179 19.434 1.00 96.81 319 GLU A O 1
ATOM 2429 N N . LEU A 1 320 ? -4.575 6.173 17.417 1.00 96.31 320 LEU A N 1
ATOM 2430 C CA . LEU A 1 320 ? -6.020 6.036 17.222 1.00 96.31 320 LEU A CA 1
ATOM 2431 C C . LEU A 1 320 ? -6.451 4.569 17.143 1.00 96.31 320 LEU A C 1
ATOM 2433 O O . LEU A 1 320 ? -7.444 4.188 17.758 1.00 96.31 320 LEU A O 1
ATOM 2437 N N . LEU A 1 321 ? -5.713 3.727 16.420 1.00 95.94 321 LEU A N 1
ATOM 2438 C CA . LEU A 1 321 ? -6.034 2.303 16.325 1.00 95.94 321 LEU A CA 1
ATOM 2439 C C . LEU A 1 321 ? -5.825 1.579 17.659 1.00 95.94 321 LEU A C 1
ATOM 2441 O O . LEU A 1 321 ? -6.679 0.780 18.032 1.00 95.94 321 LEU A O 1
ATOM 2445 N N . LYS A 1 322 ? -4.777 1.914 18.424 1.00 96.12 322 LYS A N 1
ATOM 2446 C CA . LYS A 1 322 ? -4.589 1.409 19.798 1.00 96.12 322 LYS A CA 1
ATOM 2447 C C . LYS A 1 322 ? -5.709 1.850 20.734 1.00 96.12 322 LYS A C 1
ATOM 2449 O O . LYS A 1 322 ? -6.183 1.059 21.548 1.00 96.12 322 LYS A O 1
ATOM 2454 N N . GLU A 1 323 ? -6.153 3.104 20.626 1.00 95.06 323 GLU A N 1
ATOM 2455 C CA . GLU A 1 323 ? -7.291 3.602 21.401 1.00 95.06 323 GLU A CA 1
ATOM 2456 C C . GLU A 1 323 ? -8.544 2.774 21.098 1.00 95.06 323 GLU A C 1
ATOM 2458 O O . GLU A 1 323 ? -9.258 2.370 22.016 1.00 95.06 323 GLU A O 1
ATOM 2463 N N . ILE A 1 324 ? -8.799 2.469 19.827 1.00 94.50 324 ILE A N 1
ATOM 2464 C CA . ILE A 1 324 ? -9.990 1.716 19.443 1.00 94.50 324 ILE A CA 1
ATOM 2465 C C . ILE A 1 324 ? -9.869 0.225 19.792 1.00 94.50 324 ILE A C 1
ATOM 2467 O O . ILE A 1 324 ? -10.841 -0.370 20.260 1.00 94.50 324 ILE A O 1
ATOM 2471 N N . GLU A 1 325 ? -8.682 -0.365 19.663 1.00 94.12 325 GLU A N 1
ATOM 2472 C CA . GLU A 1 325 ? -8.396 -1.724 20.134 1.00 94.12 325 GLU A CA 1
ATOM 2473 C C . GLU A 1 325 ? -8.650 -1.848 21.645 1.00 94.12 325 GLU A C 1
ATOM 2475 O O . GLU A 1 325 ? -9.315 -2.786 22.081 1.00 94.12 325 GLU A O 1
ATOM 2480 N N . SER A 1 326 ? -8.239 -0.855 22.448 1.00 94.75 326 SER A N 1
ATOM 2481 C CA . SER A 1 326 ? -8.498 -0.836 23.899 1.00 94.75 326 SER A CA 1
ATOM 2482 C C . SER A 1 326 ? -9.990 -0.802 24.261 1.00 94.75 326 SER A C 1
ATOM 2484 O O . SER A 1 326 ? -10.380 -1.209 25.356 1.00 94.75 326 SER A O 1
ATOM 2486 N N . ARG A 1 327 ? -10.832 -0.351 23.324 1.00 93.25 327 ARG A N 1
ATOM 2487 C CA . ARG A 1 327 ? -12.297 -0.328 23.420 1.00 93.25 327 ARG A CA 1
ATOM 2488 C C . ARG A 1 327 ? -12.950 -1.512 22.694 1.00 93.25 327 ARG A C 1
ATOM 2490 O O . ARG A 1 327 ? -14.151 -1.487 22.457 1.00 93.25 327 ARG A O 1
ATOM 2497 N N . ASN A 1 328 ? -12.183 -2.537 22.315 1.00 92.25 328 ASN A N 1
ATOM 2498 C CA . ASN A 1 328 ? -12.649 -3.706 21.559 1.00 92.25 328 ASN A CA 1
ATOM 2499 C C . ASN A 1 328 ? -13.384 -3.350 20.253 1.00 92.25 328 ASN A C 1
ATOM 2501 O O . ASN A 1 328 ? -14.364 -4.000 19.892 1.00 92.25 328 ASN A O 1
ATOM 2505 N N . PHE A 1 329 ? -12.921 -2.316 19.546 1.00 91.12 329 PHE A N 1
ATOM 2506 C CA . PHE A 1 329 ? -13.507 -1.859 18.280 1.00 91.12 329 PHE A CA 1
ATOM 2507 C C . PHE A 1 329 ? -14.966 -1.384 18.382 1.00 91.12 329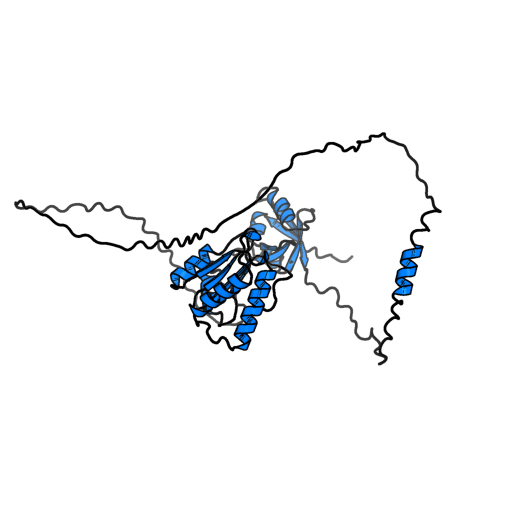 PHE A C 1
ATOM 2509 O O . PHE A 1 329 ? -15.686 -1.341 17.382 1.00 91.12 329 PHE A O 1
ATOM 2516 N N . GLU A 1 330 ? -15.404 -0.982 19.579 1.00 91.19 330 GLU A N 1
ATOM 2517 C CA . GLU A 1 330 ? -16.733 -0.418 19.788 1.00 91.19 330 GLU A CA 1
ATOM 2518 C C . GLU A 1 330 ? -16.928 0.861 18.954 1.00 91.19 330 GLU A C 1
ATOM 2520 O O . GLU A 1 330 ? -16.108 1.780 18.977 1.00 91.19 330 GLU A O 1
ATOM 2525 N N . GLY A 1 331 ? -18.027 0.914 18.197 1.00 88.94 331 GLY A N 1
ATOM 2526 C CA . GLY A 1 331 ? -18.367 2.051 17.336 1.00 88.94 331 GLY A CA 1
ATOM 2527 C C . GLY A 1 331 ? -17.715 2.042 15.948 1.00 88.94 331 GLY A C 1
ATOM 2528 O O . GLY A 1 331 ? -18.028 2.922 15.147 1.00 88.94 331 GLY A O 1
ATOM 2529 N N . ILE A 1 332 ? -16.866 1.056 15.625 1.00 94.75 332 ILE A N 1
ATOM 2530 C CA . ILE A 1 332 ? -16.397 0.844 14.249 1.00 94.75 332 ILE A CA 1
ATOM 2531 C C . ILE A 1 332 ? -17.428 0.025 13.469 1.00 94.75 332 ILE A C 1
ATOM 2533 O O . ILE A 1 332 ? -17.863 -1.046 13.895 1.00 94.75 332 ILE A O 1
ATOM 2537 N N . SER A 1 333 ? -17.773 0.495 12.273 1.00 95.75 333 SER A N 1
ATOM 2538 C CA . SER A 1 333 ? -18.589 -0.269 11.334 1.00 95.75 333 SER A CA 1
ATOM 2539 C C . SER A 1 333 ? -17.820 -1.483 10.794 1.00 95.75 333 SER A C 1
ATOM 2541 O O . SER A 1 333 ? -16.671 -1.347 10.369 1.00 95.75 333 SER A O 1
ATOM 2543 N N . PRO A 1 334 ? -18.445 -2.671 10.685 1.00 93.44 334 PRO A N 1
ATOM 2544 C CA . PRO A 1 334 ? -17.775 -3.887 10.215 1.00 93.44 334 PRO A CA 1
ATOM 2545 C C . PRO A 1 334 ? -17.279 -3.804 8.758 1.00 93.44 334 PRO A C 1
ATOM 2547 O O . PRO A 1 334 ? -16.499 -4.641 8.299 1.00 93.44 334 PRO A O 1
ATOM 2550 N N . ASN A 1 335 ? -17.733 -2.793 8.017 1.00 94.38 335 ASN A N 1
ATOM 2551 C CA . ASN A 1 335 ? -17.340 -2.543 6.634 1.00 94.38 335 ASN A CA 1
ATOM 2552 C C . ASN A 1 335 ? -16.181 -1.544 6.504 1.00 94.38 335 ASN A C 1
ATOM 2554 O O . ASN A 1 335 ? -15.619 -1.423 5.415 1.00 94.38 335 ASN A O 1
ATOM 2558 N N . ALA A 1 336 ? -15.828 -0.846 7.589 1.00 96.12 336 ALA A N 1
ATOM 2559 C CA . ALA A 1 336 ? -14.726 0.102 7.596 1.00 96.12 336 ALA A CA 1
ATOM 2560 C C . ALA A 1 336 ? -13.399 -0.626 7.375 1.00 96.12 336 ALA A C 1
ATOM 2562 O O . ALA A 1 336 ? -13.182 -1.736 7.873 1.00 96.12 336 ALA A O 1
ATOM 2563 N N . ARG A 1 337 ? -12.506 -0.007 6.607 1.00 96.62 337 ARG A N 1
ATOM 2564 C CA . ARG A 1 337 ? -11.175 -0.547 6.310 1.00 96.62 337 ARG A CA 1
ATOM 2565 C C . ARG A 1 337 ? -10.159 0.575 6.327 1.00 96.62 337 ARG A C 1
ATOM 2567 O O . ARG A 1 337 ? -10.472 1.688 5.916 1.00 96.62 337 ARG A O 1
ATOM 2574 N N . VAL A 1 338 ? -8.949 0.262 6.770 1.00 97.69 338 VAL A N 1
ATOM 2575 C CA . VAL A 1 338 ? -7.810 1.178 6.725 1.00 97.69 338 VAL A CA 1
ATOM 2576 C C . VAL A 1 338 ? -6.829 0.644 5.693 1.00 97.69 338 VAL A C 1
ATOM 2578 O O . VAL A 1 338 ? -6.391 -0.501 5.793 1.00 97.69 338 VAL A O 1
ATOM 2581 N N . ILE A 1 339 ? -6.520 1.453 4.684 1.00 97.69 339 ILE A N 1
ATOM 2582 C CA . ILE A 1 339 ? -5.603 1.093 3.600 1.00 97.69 339 ILE A CA 1
ATOM 2583 C C . ILE A 1 339 ? -4.474 2.121 3.573 1.00 97.69 339 ILE A C 1
ATOM 2585 O O . ILE A 1 339 ? -4.727 3.322 3.518 1.00 97.69 339 ILE A O 1
ATOM 2589 N N . ILE A 1 340 ? -3.229 1.661 3.625 1.00 97.56 340 ILE A N 1
ATOM 2590 C CA . ILE A 1 340 ? -2.040 2.511 3.709 1.00 97.56 340 ILE A CA 1
ATOM 2591 C C . ILE A 1 340 ? -1.168 2.250 2.485 1.00 97.56 340 ILE A C 1
ATOM 2593 O O . ILE A 1 340 ? -0.599 1.172 2.342 1.00 97.56 340 ILE A O 1
ATOM 2597 N N . CYS A 1 341 ? -1.035 3.247 1.615 1.00 96.56 341 CYS A N 1
ATOM 2598 C CA . CYS A 1 341 ? -0.223 3.180 0.404 1.00 96.56 341 CYS A CA 1
ATOM 2599 C C . CYS A 1 341 ? 1.106 3.904 0.621 1.00 96.56 341 CYS A C 1
ATOM 2601 O O . CYS A 1 341 ? 1.135 5.099 0.950 1.00 96.56 341 CYS A O 1
ATOM 2603 N N . MET A 1 342 ? 2.223 3.200 0.434 1.00 95.38 342 MET A N 1
ATOM 2604 C CA . MET A 1 342 ? 3.543 3.766 0.694 1.00 95.38 342 MET A CA 1
ATOM 2605 C C . MET A 1 342 ? 4.707 3.058 0.014 1.00 95.38 342 MET A C 1
ATOM 2607 O O . MET A 1 342 ? 4.591 1.926 -0.429 1.00 95.38 342 MET A O 1
ATOM 2611 N N . GLU A 1 343 ? 5.856 3.727 0.014 1.00 94.19 343 GLU A N 1
ATOM 2612 C CA . GLU A 1 343 ? 7.158 3.106 -0.201 1.00 94.19 343 GLU A CA 1
ATOM 2613 C C . GLU A 1 343 ? 7.711 2.585 1.133 1.00 94.19 343 GLU A C 1
ATOM 2615 O O . GLU A 1 343 ? 7.328 3.063 2.207 1.00 94.19 343 GLU A O 1
ATOM 2620 N N . ALA A 1 344 ? 8.630 1.620 1.066 1.00 91.75 344 ALA A N 1
ATOM 2621 C CA . ALA A 1 344 ? 9.292 1.080 2.248 1.00 91.75 344 ALA A CA 1
ATOM 2622 C C . ALA A 1 344 ? 10.007 2.194 3.036 1.00 91.75 344 ALA A C 1
ATOM 2624 O O . ALA A 1 344 ? 10.761 2.986 2.470 1.00 91.75 344 ALA A O 1
ATOM 2625 N N . HIS A 1 345 ? 9.779 2.255 4.352 1.00 92.75 345 HIS A N 1
ATOM 2626 C CA . HIS A 1 345 ? 10.363 3.283 5.212 1.00 92.75 345 HIS A CA 1
ATOM 2627 C C . HIS A 1 345 ? 10.806 2.696 6.566 1.00 92.75 345 HIS A C 1
ATOM 2629 O O . HIS A 1 345 ? 9.985 2.094 7.261 1.00 92.75 345 HIS A O 1
ATOM 2635 N N . PRO A 1 346 ? 12.062 2.910 7.013 1.00 91.75 346 PRO A N 1
ATOM 2636 C CA . PRO A 1 346 ? 12.628 2.227 8.187 1.00 91.75 346 PRO A CA 1
ATOM 2637 C C . PRO A 1 346 ? 11.960 2.614 9.513 1.00 91.75 346 PRO A C 1
ATOM 2639 O O . PRO A 1 346 ? 11.953 1.841 10.464 1.00 91.75 346 PRO A O 1
ATOM 2642 N N . HIS A 1 347 ? 11.394 3.819 9.589 1.00 93.12 347 HIS A N 1
ATOM 2643 C CA . HIS A 1 347 ? 10.717 4.322 10.790 1.00 93.12 347 HIS A CA 1
ATOM 2644 C C . HIS A 1 347 ? 9.195 4.158 10.761 1.00 93.12 347 HIS A C 1
ATOM 2646 O O . HIS A 1 347 ? 8.503 4.810 11.548 1.00 93.12 347 HIS A O 1
ATOM 2652 N N . PHE A 1 348 ? 8.662 3.351 9.839 1.00 94.69 348 PHE A N 1
ATOM 2653 C CA . PHE A 1 348 ? 7.229 3.090 9.815 1.00 94.69 348 PHE A CA 1
ATOM 2654 C C . PHE A 1 348 ? 6.776 2.426 11.134 1.00 94.69 348 PHE A C 1
ATOM 2656 O O . PHE A 1 348 ? 7.511 1.588 11.669 1.00 94.69 348 PHE A O 1
ATOM 2663 N N . PRO A 1 349 ? 5.632 2.826 11.724 1.00 94.00 349 PRO A N 1
ATOM 2664 C CA . PRO A 1 349 ? 5.171 2.256 12.984 1.00 94.00 349 PRO A CA 1
ATOM 2665 C C . PRO A 1 349 ? 4.926 0.750 12.877 1.00 94.00 349 PRO A C 1
ATOM 2667 O O . PRO A 1 349 ? 4.108 0.326 12.079 1.00 94.00 349 PRO A O 1
ATOM 2670 N N . GLN A 1 350 ? 5.591 -0.045 13.718 1.00 92.00 350 GLN A N 1
ATOM 2671 C CA . GLN A 1 350 ? 5.488 -1.515 13.700 1.00 92.00 350 GLN A CA 1
ATOM 2672 C C . GLN A 1 350 ? 4.103 -2.056 14.079 1.00 92.00 350 GLN A C 1
ATOM 2674 O O . GLN A 1 350 ? 3.824 -3.224 13.842 1.00 92.00 350 GLN A O 1
ATOM 2679 N N . PHE A 1 351 ? 3.284 -1.243 14.748 1.00 93.06 351 PHE A N 1
ATOM 2680 C CA . PHE A 1 351 ? 1.929 -1.627 15.133 1.00 93.06 351 PHE A CA 1
ATOM 2681 C C . PHE A 1 351 ? 0.953 -1.625 13.948 1.00 93.06 351 PHE A C 1
ATOM 2683 O O . PHE A 1 351 ? -0.005 -2.391 13.967 1.00 93.06 351 PHE A O 1
ATOM 2690 N N . LEU A 1 352 ? 1.175 -0.740 12.968 1.00 90.25 352 LEU A N 1
ATOM 2691 C CA . LEU A 1 352 ? 0.377 -0.658 11.744 1.00 90.25 352 LEU A CA 1
ATOM 2692 C C . LEU A 1 352 ? 0.792 -1.767 10.782 1.00 90.25 352 LEU A C 1
ATOM 2694 O O . LEU A 1 352 ? -0.125 -2.341 10.153 1.00 90.25 352 LEU A O 1
#

Secondary structure (DSSP, 8-state):
-------EEEEEHHHHHHHEEE-TTSBEEEEPTT--HHHHHHS-TTEEEEEETTEE--SHHHHHHHHHTS-TT-EEEEEEEETTS-------TTSS---SPPPP---PPPHHHHHHHHHHGGG-----------------------------------------------------------------------------------------PPP-------------HHHHHHHHHHHPPTTPEEEEE-SS--THHHHHHHHHHTT--EEEEESSS-GGGSPPHHHHHHHHHHHHHHT-EEEEESGGG-HHHHHHHHHHHHHHHHTTTTT--TT-EEEEEE---TTS-TT-

Nearest PDB structures (foldseek):
  6qjn-assembly2_B  TM=7.496E-01  e=5.525E-02  Homo sapiens
  7cqf-assembly1_A  TM=6.144E-01  e=8.447E-02  Rattus norvegicus
  8u7t-assembly1_F  TM=5.610E-01  e=8.975E-02  Saccharomyces cerevisiae BY4741
  8s0d-assembly1_D  TM=5.992E-01  e=2.840E-01  Homo sapiens
  6kww-assembly6_R  TM=4.792E-01  e=1.458E-01  Staphylococcus aureus subsp. aureus Mu50

Organism: NCBI:txid83891

InterPro domains:
  IPR027417 P-loop containing nucleoside triphosphate hydrolase [G3DSA:3.40.50.300] (233-352)

Mean predicted aligned error: 22.5 Å

Foldseek 3Di:
DDPPPFLKDKDFLLLVVQFFDADQQQFTQDTHDPRDPRCPVSRDHQKHWQDKQNHGDGTPVSVCCVSVVDDRRDIIMITIDRNPPPDPPPPCVPVDDPPVDDPPDDPDPPPVVVVVVVVVVVPPPDDDDDDDDDDDDDDDDDDDDDDDDDDDDDDDDDDDDDDDDDDDDDDDDDDDDDDDDDDDDDDDDDDDDDDDDDDDDDDDDPDPDDDDDDDDDDDDDPPPPPDDPLVVLLVCLVPDFPLDAAEAADDPDWCVVSVVVNCVVVVAAEDEFELVDDPVPHDDLVRLLVSLLVCQLVLHEYEYTACLSCLVSLVSVLVSSVVCVVVVVPNGDRNYHYYYYHHDDPSRDPSD

pLDDT: mean 72.43, std 25.99, range [28.33, 97.94]

Solvent-accessible surface area (backbone atoms only — not comparable to full-atom values): 23261 Å² total; per-residue (Å²): 138,79,80,75,79,71,52,62,49,76,46,34,40,47,57,49,67,50,19,48,40,64,40,67,64,26,28,30,72,45,74,38,90,82,36,49,68,76,54,56,73,72,58,41,79,50,24,25,50,42,29,48,72,88,41,76,36,76,33,39,65,55,45,47,51,64,56,63,72,56,62,52,82,41,76,42,44,36,33,47,45,63,75,76,62,76,71,77,78,75,80,66,79,78,75,71,81,83,80,86,65,80,77,74,73,75,82,72,77,52,74,67,58,58,55,50,55,67,64,58,63,82,76,68,92,76,84,88,78,93,82,90,83,90,82,90,88,84,83,86,84,92,84,85,86,83,88,87,84,83,86,89,86,90,82,91,81,88,84,88,79,90,82,88,80,88,83,82,85,79,90,77,89,78,90,78,90,82,89,80,88,83,86,84,89,85,91,82,84,89,77,94,78,93,78,81,88,89,70,86,84,75,81,82,75,81,80,79,82,79,86,86,75,85,90,80,90,83,89,90,73,90,72,75,72,88,54,55,72,52,53,50,52,52,51,48,64,73,70,51,54,86,93,50,57,47,76,44,77,38,80,100,56,81,64,58,69,48,52,51,54,46,31,57,74,69,73,42,56,74,48,78,46,62,39,72,53,60,78,90,74,42,73,51,73,68,59,45,50,51,53,49,51,50,29,29,48,73,23,17,32,38,35,33,35,38,40,63,68,34,53,70,59,50,50,52,51,45,52,52,50,51,56,36,54,78,53,73,46,69,74,53,32,94,66,28,42,41,36,40,31,23,50,93,54,96,78,59,65,87,86,94

Sequence (352 aa):
MSHERGNSIEATVDEVLRSISVTPDCQIESHLNGAEEDIASKLDLGSRIVEVDGQTVTDSGELREVLLSGDLSRKVSMKYEKVNEPVQQVKIEGSVRYDGRVSALARQPSRDAVMSELADEDTSLTTLQQTAFLTSPSKSPKTTSRSDGSPSVANSASKTEAEVDNSSIASSSAFTAANMGDAPDNNMSTAEYNRKSDVPQLLEFEQITTPVLPEEFNTQSRRASEGTVRRRIMQAVEMVPLGACVICVCHEVNPIAEIELVAMTLNRPIVTVDLGVKLRLRPKPEAFAEQFKAAMHEGAWFVLINAHKSIATCRVLEELLKEIESRNFEGISPNARVIICMEAHPHFPQFL